Protein AF-A0A5Q4YYZ1-F1 (afdb_monomer_lite)

InterPro domains:
  IPR038673 Carbohydrate-selective porin OprB superfamily [G3DSA:2.40.160.180] (26-248)

Foldseek 3Di:
DDDDDDPWDKDKDKDKDWDDWPDDDPPAQKTKTKIKIKIKIATPAWDPPADRMWIKMKIKIKMKGWPDADPVLRKTKIWIWMKIFAATPDPDHQQCCQCHIHVHDFGFQVVHDHLGIFGQDTWMWIADRSSQKIKIFFFAFCLVDAQAADQLPCNRHGRTNCSNHPVPVDLGAHGRWGWMKMWGDPDFWKIKIKIKTASHADRSCSVCRVCCVPPVVWMKIKMKIKTDPGPVCDRHGMDMDMDIDTPD

Structure (mmCIF, N/CA/C/O backbone):
data_AF-A0A5Q4YYZ1-F1
#
_entry.id   AF-A0A5Q4YYZ1-F1
#
loop_
_atom_site.group_PDB
_atom_site.id
_atom_site.type_symbol
_atom_site.label_atom_id
_atom_site.label_alt_id
_atom_site.label_comp_id
_atom_site.label_asym_id
_atom_site.label_entity_id
_atom_site.label_seq_id
_atom_site.pdbx_PDB_ins_code
_atom_site.Cartn_x
_atom_site.Cartn_y
_atom_site.Cartn_z
_atom_site.occupancy
_atom_site.B_iso_or_equiv
_atom_site.auth_seq_id
_atom_site.auth_comp_id
_atom_site.auth_asym_id
_atom_site.auth_atom_id
_atom_site.pdbx_PDB_model_num
ATOM 1 N N . MET A 1 1 ? -46.960 -2.265 8.181 1.00 33.75 1 MET A N 1
ATOM 2 C CA . MET A 1 1 ? -46.077 -1.657 7.159 1.00 33.75 1 MET A CA 1
ATOM 3 C C . MET A 1 1 ? -45.640 -0.286 7.667 1.00 33.75 1 MET A C 1
ATOM 5 O O . MET A 1 1 ? -46.395 0.668 7.541 1.00 33.75 1 MET A O 1
ATOM 9 N N . LYS A 1 2 ? -44.516 -0.198 8.390 1.00 41.44 2 LYS A N 1
ATOM 10 C CA . LYS A 1 2 ? -44.110 1.042 9.077 1.00 41.44 2 LYS A CA 1
ATOM 11 C C . LYS A 1 2 ? -42.583 1.182 9.121 1.00 41.44 2 LYS A C 1
ATOM 13 O O . LYS A 1 2 ? -42.019 1.289 10.194 1.00 41.44 2 LYS A O 1
ATOM 18 N N . TYR A 1 3 ? -41.923 1.153 7.964 1.00 44.06 3 TYR A N 1
ATOM 19 C CA . TYR A 1 3 ? -40.482 1.412 7.865 1.00 44.06 3 TYR A CA 1
ATOM 20 C C . TYR A 1 3 ? -40.170 2.129 6.554 1.00 44.06 3 TYR A C 1
ATOM 22 O O . TYR A 1 3 ? -39.996 1.488 5.528 1.00 44.06 3 TYR A O 1
ATOM 30 N N . MET A 1 4 ? -40.173 3.463 6.591 1.00 42.31 4 MET A N 1
ATOM 31 C CA . MET A 1 4 ? -39.462 4.311 5.624 1.00 42.31 4 MET A CA 1
ATOM 32 C C . MET A 1 4 ? -39.486 5.767 6.109 1.00 42.31 4 MET A C 1
ATOM 34 O O . MET A 1 4 ? -40.171 6.615 5.548 1.00 42.31 4 MET A O 1
ATOM 38 N N . LYS A 1 5 ? -38.806 6.048 7.225 1.00 36.31 5 LYS A N 1
ATOM 39 C CA . LYS A 1 5 ? -38.473 7.415 7.664 1.00 36.31 5 LYS A CA 1
ATOM 40 C C . LYS A 1 5 ? -37.199 7.382 8.512 1.00 36.31 5 LYS A C 1
ATOM 42 O O . LYS A 1 5 ? -37.259 7.577 9.715 1.00 36.31 5 LYS A O 1
ATOM 47 N N . SER A 1 6 ? -36.061 7.114 7.889 1.00 38.59 6 SER A N 1
ATOM 48 C CA . SER A 1 6 ? -34.778 7.577 8.417 1.00 38.59 6 SER A CA 1
ATOM 49 C C . SER A 1 6 ? -33.999 8.094 7.219 1.00 38.59 6 SER A C 1
ATOM 51 O O . SER A 1 6 ? -33.627 7.341 6.321 1.00 38.59 6 SER A O 1
ATOM 53 N N . LEU A 1 7 ? -33.928 9.419 7.121 1.00 36.31 7 LEU A N 1
ATOM 54 C CA . LEU A 1 7 ? -33.054 10.093 6.180 1.00 36.31 7 LEU A CA 1
ATOM 55 C C . LEU A 1 7 ? -31.667 10.015 6.824 1.00 36.31 7 LEU A C 1
ATOM 57 O O . LEU A 1 7 ? -31.403 10.732 7.787 1.00 36.31 7 LEU A O 1
ATOM 61 N N . PHE A 1 8 ? -30.826 9.096 6.351 1.00 42.28 8 PHE A N 1
ATOM 62 C CA . PHE A 1 8 ? -29.447 8.957 6.811 1.00 42.28 8 PHE A CA 1
ATOM 63 C C . PHE A 1 8 ? -28.680 10.239 6.468 1.00 42.28 8 PHE A C 1
ATOM 65 O O . PHE A 1 8 ? -28.289 10.455 5.323 1.00 42.28 8 PHE A O 1
ATOM 72 N N . CYS A 1 9 ? -28.520 11.129 7.445 1.00 39.31 9 CYS A N 1
ATOM 73 C CA . CYS A 1 9 ? -27.716 12.334 7.297 1.00 39.31 9 CYS A CA 1
ATOM 74 C C . CYS A 1 9 ? -26.318 12.013 7.831 1.00 39.31 9 CYS A C 1
ATOM 76 O O . CYS A 1 9 ? -26.105 12.007 9.042 1.00 39.31 9 CYS A O 1
ATOM 78 N N . TYR A 1 10 ? -25.405 11.665 6.924 1.00 48.09 10 TYR A N 1
ATOM 79 C CA . TYR A 1 10 ? -24.010 11.375 7.237 1.00 48.09 10 TYR A CA 1
ATOM 80 C C . TYR A 1 10 ? -23.184 12.619 6.913 1.00 48.09 10 TYR A C 1
ATOM 82 O O . TYR A 1 10 ? -23.122 13.030 5.752 1.00 48.09 10 TYR A O 1
ATOM 90 N N . LEU A 1 11 ? -22.597 13.255 7.927 1.00 51.91 11 LEU A N 1
ATOM 91 C CA . LEU A 1 11 ? -21.699 14.389 7.709 1.00 51.91 11 LEU A CA 1
ATOM 92 C C . LEU A 1 11 ? -20.257 13.888 7.717 1.00 51.91 11 LEU A C 1
ATOM 94 O O . LEU A 1 11 ? -19.825 13.260 8.683 1.00 51.91 11 LEU A O 1
ATOM 98 N N . LEU A 1 12 ? -19.535 14.174 6.635 1.00 55.16 12 LEU A N 1
ATOM 99 C CA . LEU A 1 12 ? -18.141 13.799 6.456 1.00 55.16 12 LEU A CA 1
ATOM 100 C C . LEU A 1 12 ? -17.250 15.033 6.517 1.00 55.16 12 LEU A C 1
ATOM 102 O O . LEU A 1 12 ? -17.495 16.000 5.792 1.00 55.16 12 LEU A O 1
ATOM 106 N N . PHE A 1 13 ? -16.187 14.974 7.312 1.00 52.12 13 PHE A N 1
ATOM 107 C CA . PHE A 1 13 ? -15.137 15.986 7.295 1.00 52.12 13 PHE A CA 1
ATOM 108 C C . PHE A 1 13 ? -13.799 15.331 6.970 1.00 52.12 13 PHE A C 1
ATOM 110 O O . PHE A 1 13 ? -13.338 14.461 7.707 1.00 52.12 13 PHE A O 1
ATOM 117 N N . ILE A 1 14 ? -13.174 15.783 5.882 1.00 52.97 14 ILE A N 1
ATOM 118 C CA . ILE A 1 14 ? -11.777 15.485 5.560 1.00 52.97 14 ILE A CA 1
ATOM 119 C C . ILE A 1 14 ? -11.014 16.796 5.686 1.00 52.97 14 ILE A C 1
ATOM 121 O O . ILE A 1 14 ? -11.312 17.756 4.974 1.00 52.97 14 ILE A O 1
ATOM 125 N N . PHE A 1 15 ? -10.045 16.838 6.594 1.00 48.91 15 PHE A N 1
ATOM 126 C CA . PHE A 1 15 ? -9.089 17.934 6.673 1.00 48.91 15 PHE A CA 1
ATOM 127 C C . PHE A 1 15 ? -7.688 17.363 6.501 1.00 48.91 15 PHE A C 1
ATOM 129 O O . PHE A 1 15 ? -7.246 16.520 7.282 1.00 48.91 15 PHE A O 1
ATOM 136 N N . THR A 1 16 ? -6.982 17.850 5.488 1.00 51.25 16 THR A N 1
ATOM 137 C CA . THR A 1 16 ? -5.577 17.522 5.258 1.00 51.25 16 THR A CA 1
ATOM 138 C C . THR A 1 16 ? -4.751 18.767 5.524 1.00 51.25 16 THR A C 1
ATOM 140 O O . THR A 1 16 ? -4.960 19.802 4.890 1.00 51.25 16 THR A O 1
ATOM 143 N N . VAL A 1 17 ? -3.811 18.669 6.462 1.00 48.06 17 VAL A N 1
ATOM 144 C CA . VAL A 1 17 ? -2.773 19.680 6.665 1.00 48.06 17 VAL A CA 1
ATOM 145 C C . VAL A 1 17 ? -1.469 19.075 6.165 1.00 48.06 17 VAL A C 1
ATOM 147 O O . VAL A 1 17 ? -0.890 18.196 6.801 1.00 48.06 17 VAL A O 1
ATOM 150 N N . ASN A 1 18 ? -1.017 19.533 5.002 1.00 45.94 18 ASN A N 1
ATOM 151 C CA . ASN A 1 18 ? 0.304 19.185 4.490 1.00 45.94 18 ASN A CA 1
ATOM 152 C C . ASN A 1 18 ? 1.311 20.141 5.138 1.00 45.94 18 ASN A C 1
ATOM 154 O O . ASN A 1 18 ? 1.2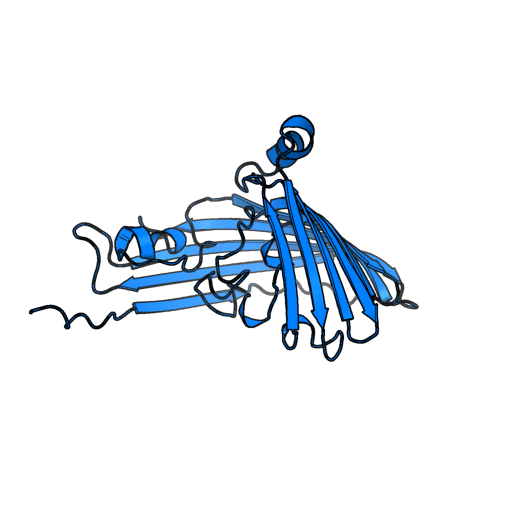09 21.354 4.939 1.00 45.94 18 ASN A O 1
ATOM 158 N N . ALA A 1 19 ? 2.253 19.626 5.929 1.00 45.66 19 ALA A N 1
ATOM 159 C CA . ALA A 1 19 ? 3.443 20.404 6.244 1.00 45.66 19 ALA A CA 1
ATOM 160 C C . ALA A 1 19 ? 4.357 20.320 5.013 1.00 45.66 19 ALA A C 1
ATOM 162 O O . ALA A 1 19 ? 4.535 19.238 4.455 1.00 45.66 19 ALA A O 1
ATOM 163 N N . GLU A 1 20 ? 4.848 21.469 4.544 1.00 48.53 20 GLU A N 1
ATOM 164 C CA . GLU A 1 20 ? 5.667 21.587 3.331 1.00 48.53 20 GLU A CA 1
ATOM 165 C C . GLU A 1 20 ? 6.747 20.494 3.237 1.00 48.53 20 GLU A C 1
ATOM 167 O O . GLU A 1 20 ? 7.389 20.149 4.234 1.00 48.53 20 GLU A O 1
ATOM 172 N N . GLU A 1 21 ? 6.992 19.998 2.014 1.00 48.28 21 GLU A N 1
ATOM 173 C CA . GLU A 1 21 ? 8.292 19.422 1.659 1.00 48.28 21 GLU A CA 1
ATOM 174 C C . GLU A 1 21 ? 9.363 20.383 2.187 1.00 48.28 21 GLU A C 1
ATOM 176 O O . GLU A 1 21 ? 9.393 21.559 1.807 1.00 48.28 21 GLU A O 1
ATOM 181 N N . LEU A 1 22 ? 10.247 19.908 3.068 1.00 49.94 22 LEU A N 1
ATOM 182 C CA . LEU A 1 22 ? 11.490 20.631 3.307 1.00 49.94 22 LEU A CA 1
ATOM 183 C C . LEU A 1 22 ? 12.141 20.749 1.932 1.00 49.94 22 LEU A C 1
ATOM 185 O O . LEU A 1 22 ? 12.496 19.722 1.359 1.00 49.94 22 LEU A O 1
ATOM 189 N N . LYS A 1 23 ? 12.197 21.970 1.378 1.00 43.72 23 LYS A N 1
ATOM 190 C CA . LYS A 1 23 ? 12.730 22.239 0.038 1.00 43.72 23 LYS A CA 1
ATOM 191 C C . LYS A 1 23 ? 14.179 21.780 -0.023 1.00 43.72 23 LYS A C 1
ATOM 193 O O . LYS A 1 23 ? 15.100 22.549 0.250 1.00 43.72 23 LYS A O 1
ATOM 198 N N . THR A 1 24 ? 14.369 20.526 -0.386 1.00 51.00 24 THR A N 1
ATOM 199 C CA . THR A 1 24 ? 15.620 20.040 -0.917 1.00 51.00 24 THR A CA 1
ATOM 200 C C . THR A 1 24 ? 15.669 20.465 -2.383 1.00 51.00 24 THR A C 1
ATOM 202 O O . THR A 1 24 ? 14.639 20.622 -3.046 1.00 51.00 24 THR A O 1
ATOM 205 N N . THR A 1 25 ? 16.850 20.839 -2.865 1.00 54.16 25 THR A N 1
ATOM 206 C CA . THR A 1 25 ? 17.022 21.314 -4.244 1.00 54.16 25 THR A CA 1
ATOM 207 C C . THR A 1 25 ? 16.560 20.236 -5.232 1.00 54.16 25 THR A C 1
ATOM 209 O O . THR A 1 25 ? 16.522 19.059 -4.898 1.00 54.16 25 THR A O 1
ATOM 212 N N . GLU A 1 26 ? 16.224 20.611 -6.469 1.00 55.94 26 GLU A N 1
ATOM 213 C CA . GLU A 1 26 ? 15.712 19.690 -7.508 1.00 55.94 26 GLU A CA 1
ATOM 214 C C . GLU A 1 26 ? 16.615 18.453 -7.745 1.00 55.94 26 GLU A C 1
ATOM 216 O O . GLU A 1 26 ? 16.147 17.399 -8.175 1.00 55.94 26 GLU A O 1
ATOM 221 N N . ASN A 1 27 ? 17.894 18.562 -7.366 1.00 66.06 27 ASN A N 1
ATOM 222 C CA . ASN A 1 27 ? 18.917 17.522 -7.461 1.00 66.06 27 ASN A CA 1
ATOM 223 C C . ASN A 1 27 ? 19.211 16.763 -6.159 1.00 66.06 27 ASN A C 1
ATOM 225 O O . ASN A 1 27 ? 20.109 15.921 -6.162 1.00 66.06 27 ASN A O 1
ATOM 229 N N . ASP A 1 28 ? 18.526 17.040 -5.052 1.00 78.81 28 ASP A N 1
ATOM 230 C CA . ASP A 1 28 ? 18.778 16.301 -3.819 1.00 78.81 28 ASP A CA 1
ATOM 231 C C . ASP A 1 28 ? 18.238 14.866 -3.955 1.00 78.81 28 ASP A C 1
ATOM 233 O O . ASP A 1 28 ? 17.043 14.671 -4.223 1.00 78.81 28 ASP A O 1
ATOM 237 N N . PRO A 1 29 ? 19.090 13.837 -3.801 1.00 87.62 29 PRO A N 1
ATOM 238 C CA . PRO A 1 29 ? 18.631 12.457 -3.804 1.00 87.62 29 PRO A CA 1
ATOM 239 C C . PRO A 1 29 ? 17.707 12.152 -2.622 1.00 87.62 29 PRO A C 1
ATOM 241 O O . PRO A 1 29 ? 16.975 11.169 -2.689 1.00 87.62 29 PRO A O 1
ATOM 244 N N . LEU A 1 30 ? 17.723 12.948 -1.548 1.00 91.56 30 LEU A N 1
ATOM 245 C CA . LEU A 1 30 ? 16.894 12.734 -0.368 1.00 91.56 30 LEU A CA 1
ATOM 246 C C . LEU A 1 30 ? 15.711 13.712 -0.329 1.00 91.56 30 LEU A C 1
ATOM 248 O O . LEU A 1 30 ? 15.869 14.932 -0.390 1.00 91.56 30 LEU A O 1
ATOM 252 N N . LYS A 1 31 ? 14.504 13.168 -0.167 1.00 91.25 31 LYS A N 1
ATOM 253 C CA . LYS A 1 31 ? 13.263 13.926 0.024 1.00 91.25 31 LYS A CA 1
ATOM 254 C C . LYS A 1 31 ? 12.570 13.506 1.308 1.00 91.25 31 LYS A C 1
ATOM 256 O O . LYS A 1 31 ? 12.449 12.314 1.598 1.00 91.25 31 LYS A O 1
ATOM 261 N N . PHE A 1 32 ? 12.078 14.494 2.045 1.00 91.19 32 PHE A N 1
ATOM 262 C CA . PHE A 1 32 ? 11.336 14.315 3.286 1.00 91.19 32 PHE A CA 1
ATOM 263 C C . PHE A 1 32 ? 9.986 15.025 3.198 1.00 91.19 32 PHE A C 1
ATOM 265 O O . PHE A 1 32 ? 9.926 16.191 2.806 1.00 91.19 32 PHE A O 1
ATOM 272 N N . SER A 1 33 ? 8.920 14.353 3.628 1.00 91.00 33 SER A N 1
ATOM 273 C CA . SER A 1 33 ? 7.591 14.957 3.755 1.00 91.00 33 SER A CA 1
ATOM 274 C C . SER A 1 33 ? 6.922 14.564 5.069 1.00 91.00 33 SER A C 1
ATOM 276 O O . SER A 1 33 ? 6.971 13.393 5.461 1.00 91.00 33 SER A O 1
ATOM 278 N N . GLY A 1 34 ? 6.248 15.524 5.702 1.00 92.12 34 GLY A N 1
ATOM 279 C CA . GLY A 1 34 ? 5.394 15.310 6.867 1.00 92.12 34 GLY A CA 1
ATOM 280 C C . GLY A 1 34 ? 3.956 15.718 6.558 1.00 92.12 34 GLY A C 1
ATOM 281 O O . GLY A 1 34 ? 3.709 16.841 6.135 1.00 92.12 34 GLY A O 1
ATOM 282 N N . ASN A 1 35 ? 2.997 14.827 6.779 1.00 91.62 35 ASN A N 1
ATOM 283 C CA . ASN A 1 35 ? 1.586 15.085 6.499 1.00 91.62 35 ASN A CA 1
ATOM 284 C C . ASN A 1 35 ? 0.743 14.787 7.733 1.00 91.62 35 ASN A C 1
ATOM 286 O O . ASN A 1 35 ? 1.026 13.842 8.471 1.00 91.62 35 ASN A O 1
ATOM 290 N N . TYR A 1 36 ? -0.307 15.573 7.941 1.00 91.88 36 TYR A N 1
ATOM 291 C CA . TYR A 1 36 ? -1.301 15.303 8.964 1.00 91.88 36 TYR A CA 1
ATOM 292 C C . TYR A 1 36 ? -2.689 15.183 8.342 1.00 91.88 36 TYR A C 1
ATOM 294 O O . TYR A 1 36 ? -3.192 16.121 7.717 1.00 91.88 36 TYR A O 1
ATOM 302 N N . PHE A 1 37 ? -3.318 14.031 8.544 1.00 91.25 37 PHE A N 1
ATOM 303 C CA . PHE A 1 37 ? -4.666 13.751 8.074 1.00 91.25 37 PHE A CA 1
ATOM 304 C C . PHE A 1 37 ? -5.625 13.700 9.254 1.00 91.25 37 PHE A C 1
ATOM 306 O O . PHE A 1 37 ? -5.334 13.080 10.275 1.00 91.25 37 PHE A O 1
ATOM 313 N N . PHE A 1 38 ? -6.790 14.315 9.094 1.00 92.00 38 PHE A N 1
ATOM 314 C CA . PHE A 1 38 ? -7.903 14.217 10.024 1.00 92.00 38 PHE A CA 1
ATOM 315 C C . PHE A 1 38 ? -9.148 13.753 9.278 1.00 92.00 38 PHE A C 1
ATOM 317 O O . PHE A 1 38 ? -9.483 14.287 8.215 1.00 92.00 38 PHE A O 1
ATOM 324 N N . TYR A 1 39 ? -9.853 12.795 9.873 1.00 91.50 39 TYR A N 1
ATOM 325 C CA . TYR A 1 39 ? -11.105 12.293 9.339 1.00 91.50 39 TYR A CA 1
ATOM 326 C C . TYR A 1 39 ? -12.140 12.105 10.435 1.00 91.50 39 TYR A C 1
ATOM 328 O O . TYR A 1 39 ? -11.839 11.596 11.518 1.00 91.50 39 TYR A O 1
ATOM 336 N N . GLY A 1 40 ? -13.374 12.483 10.116 1.00 91.31 40 GLY A N 1
ATOM 337 C CA . GLY A 1 40 ? -14.515 12.295 10.988 1.00 91.31 40 GLY A CA 1
ATOM 338 C C . GLY A 1 40 ? -15.797 11.983 10.236 1.00 91.31 40 GLY A C 1
ATOM 339 O O . GLY A 1 40 ? -16.042 12.522 9.153 1.00 91.31 40 GLY A O 1
ATOM 340 N N . GLY A 1 41 ? -16.623 11.144 10.850 1.00 89.69 41 GLY A N 1
ATOM 341 C CA . GLY A 1 41 ? -17.989 10.865 10.426 1.00 89.69 41 GLY A CA 1
ATOM 342 C C . GLY A 1 41 ? -18.953 10.999 11.598 1.00 89.69 41 GLY A C 1
ATOM 343 O O . GLY A 1 41 ? -18.594 10.704 12.738 1.00 89.69 41 GLY A O 1
ATOM 344 N N . ALA A 1 42 ? -20.177 11.439 11.321 1.00 91.94 42 ALA A N 1
ATOM 345 C CA . ALA A 1 42 ? -21.258 11.454 12.298 1.00 91.94 42 ALA A CA 1
ATOM 346 C C . ALA A 1 42 ? -22.574 10.987 11.672 1.00 91.94 42 ALA A C 1
ATOM 348 O O . ALA A 1 42 ? -22.825 11.233 10.489 1.00 91.94 42 ALA A O 1
ATOM 349 N N . SER A 1 43 ? -23.415 10.344 12.481 1.00 90.75 43 SER A N 1
ATOM 350 C CA . SER A 1 43 ? -24.743 9.868 12.098 1.00 90.75 43 SER A CA 1
ATOM 351 C C . SER A 1 43 ? -25.782 10.290 13.132 1.00 90.75 43 SER A C 1
ATOM 353 O O . SER A 1 43 ? -25.571 10.160 14.337 1.00 90.75 43 SER A O 1
ATOM 355 N N . ALA A 1 44 ? -26.934 10.760 12.651 1.00 89.44 44 ALA A N 1
ATOM 356 C CA . ALA A 1 44 ? -28.090 11.052 13.500 1.00 89.44 44 ALA A CA 1
ATOM 357 C C . ALA A 1 44 ? -28.786 9.780 14.025 1.00 89.44 44 ALA A C 1
ATOM 359 O O . ALA A 1 44 ? -29.555 9.858 14.981 1.00 89.44 44 ALA A O 1
ATOM 360 N N . ASP A 1 45 ? -28.527 8.635 13.390 1.00 91.62 45 ASP A N 1
ATOM 361 C CA . ASP A 1 45 ? -29.133 7.340 13.692 1.00 91.62 45 ASP A CA 1
ATOM 362 C C . ASP A 1 45 ? -28.019 6.312 13.930 1.00 91.62 45 ASP A C 1
ATOM 364 O O . ASP A 1 45 ? -27.164 6.092 13.062 1.00 91.62 45 ASP A O 1
ATOM 368 N N . VAL A 1 46 ? -27.987 5.750 15.135 1.00 93.94 46 VAL A N 1
ATOM 369 C CA . VAL A 1 46 ? -26.978 4.790 15.599 1.00 93.94 46 VAL A CA 1
ATOM 370 C C . VAL A 1 46 ? -27.648 3.722 16.458 1.00 93.94 46 VAL A C 1
ATOM 372 O O . VAL A 1 46 ? -28.713 3.944 17.037 1.00 93.94 46 VAL A O 1
ATOM 375 N N . ILE A 1 47 ? -27.010 2.559 16.553 1.00 93.88 47 ILE A N 1
ATOM 376 C CA . ILE A 1 47 ? -27.387 1.475 17.457 1.00 93.88 47 ILE A CA 1
ATOM 377 C C . ILE A 1 47 ? -27.469 2.027 18.887 1.00 93.88 47 ILE A C 1
ATOM 379 O O . ILE A 1 47 ? -26.626 2.815 19.318 1.00 93.88 47 ILE A O 1
ATOM 383 N N . GLU A 1 48 ? -28.492 1.609 19.632 1.00 93.75 48 GLU A N 1
ATOM 384 C CA . GLU A 1 48 ? -28.729 2.078 20.997 1.00 93.75 48 GLU A CA 1
ATOM 385 C C . GLU A 1 48 ? -27.482 1.898 21.882 1.00 93.75 48 GLU A C 1
ATOM 387 O O . GLU A 1 48 ? -26.887 0.821 21.943 1.00 93.75 48 GLU A O 1
ATOM 392 N N . GLY A 1 49 ? -27.074 2.978 22.557 1.00 91.38 49 GLY A N 1
ATOM 393 C CA . GLY A 1 49 ? -25.886 2.998 23.416 1.00 91.38 49 GLY A CA 1
ATOM 394 C C . GLY A 1 49 ? -24.550 3.199 22.691 1.00 91.38 49 GLY A C 1
ATOM 395 O O . GLY A 1 49 ? -23.509 3.091 23.337 1.00 91.38 49 GLY A O 1
ATOM 396 N N . LYS A 1 50 ? -24.550 3.482 21.382 1.00 94.50 50 LYS A N 1
ATOM 397 C CA . LYS A 1 50 ? -23.341 3.810 20.610 1.00 94.50 50 LYS A CA 1
ATOM 398 C C . LYS A 1 50 ? -23.183 5.310 20.378 1.00 94.50 50 LYS A C 1
ATOM 400 O O . LYS A 1 50 ? -24.158 6.057 20.336 1.00 94.50 50 LYS A O 1
ATOM 405 N N . ASP A 1 51 ? -21.935 5.731 20.186 1.00 91.62 51 ASP A N 1
ATOM 406 C CA . ASP A 1 51 ? -21.604 7.123 19.892 1.00 91.62 51 ASP A CA 1
ATOM 407 C C . ASP A 1 51 ? -22.111 7.544 18.516 1.00 91.62 51 ASP A C 1
ATOM 409 O O . ASP A 1 51 ? -22.060 6.775 17.554 1.00 91.62 51 ASP A O 1
ATOM 413 N N . GLN A 1 52 ? -22.536 8.803 18.413 1.00 93.50 52 GLN A N 1
ATOM 414 C CA . GLN A 1 52 ? -23.051 9.406 17.180 1.00 93.50 52 GLN A CA 1
ATOM 415 C C . GLN A 1 52 ? -21.960 9.902 16.227 1.00 93.50 52 GLN A C 1
ATOM 417 O O . GLN A 1 52 ? -22.270 10.322 15.113 1.00 93.50 52 GLN A O 1
ATOM 422 N N . GLY A 1 53 ? -20.692 9.870 16.635 1.00 92.75 53 GLY A N 1
ATOM 423 C CA . GLY A 1 53 ? -19.583 10.298 15.795 1.00 92.75 53 GLY A CA 1
ATOM 424 C C . GLY A 1 53 ? -18.294 9.555 16.097 1.00 92.75 53 GLY A C 1
ATOM 425 O O . GLY A 1 53 ? -18.096 9.054 17.203 1.00 92.75 53 GLY A O 1
ATOM 426 N N . ALA A 1 54 ? -17.428 9.505 15.093 1.00 94.56 54 ALA A N 1
ATOM 427 C CA . ALA A 1 54 ? -16.109 8.908 15.171 1.00 94.56 54 ALA A CA 1
ATOM 428 C C . ALA A 1 54 ? -15.093 9.794 14.453 1.00 94.56 54 ALA A C 1
ATOM 430 O O . ALA A 1 54 ? -15.302 10.166 13.297 1.00 94.56 54 ALA A O 1
ATOM 431 N N . PHE A 1 55 ? -13.996 10.117 15.135 1.00 94.38 55 PHE A N 1
ATOM 432 C CA . PHE A 1 55 ? -12.972 11.039 14.657 1.00 94.38 55 PHE A CA 1
ATOM 433 C C . PHE A 1 55 ? -11.582 10.481 14.945 1.00 94.38 55 PHE A C 1
ATOM 435 O O . PHE A 1 55 ? -11.295 10.001 16.043 1.00 94.38 55 PHE A O 1
ATOM 442 N N . SER A 1 56 ? -10.682 10.562 13.974 1.00 95.88 56 SER A N 1
ATOM 443 C CA . SER A 1 56 ? -9.308 10.079 14.121 1.00 95.88 56 SER A CA 1
ATOM 444 C C . SER A 1 56 ? -8.335 10.909 13.292 1.00 95.88 56 SER A C 1
ATOM 446 O O . SER A 1 56 ? -8.723 11.644 12.379 1.00 95.88 56 SER A O 1
ATOM 448 N N . GLY A 1 57 ? -7.058 10.796 13.637 1.00 94.69 57 GLY A N 1
ATOM 449 C CA . GLY A 1 57 ? -5.963 11.477 12.970 1.00 94.69 57 GLY A CA 1
ATOM 450 C C . GLY A 1 57 ? -4.817 10.536 12.625 1.00 94.69 57 GLY A C 1
ATOM 451 O O . GLY A 1 57 ? -4.628 9.503 13.267 1.00 94.69 57 GLY A O 1
ATOM 452 N N . ILE A 1 58 ? -4.056 10.910 11.599 1.00 95.56 58 ILE A N 1
ATOM 453 C CA . ILE A 1 58 ? -2.861 10.196 11.151 1.00 95.56 58 ILE A CA 1
ATOM 454 C C . ILE A 1 58 ? -1.753 11.217 10.921 1.00 95.56 58 ILE A C 1
ATOM 456 O O . ILE A 1 58 ? -1.863 12.073 10.043 1.00 95.56 58 ILE A O 1
ATOM 460 N N . ALA A 1 59 ? -0.678 11.118 11.697 1.00 95.69 59 ALA A N 1
ATOM 461 C CA . ALA A 1 59 ? 0.564 11.825 11.413 1.00 95.69 59 ALA A CA 1
ATOM 462 C C . ALA A 1 59 ? 1.474 10.910 10.590 1.00 95.69 59 ALA A C 1
ATOM 464 O O . ALA A 1 59 ? 1.850 9.842 11.063 1.00 95.69 59 ALA A O 1
ATOM 465 N N . ARG A 1 60 ? 1.825 11.321 9.372 1.00 94.69 60 ARG A N 1
ATOM 466 C CA . ARG A 1 60 ? 2.627 10.544 8.425 1.00 94.69 60 ARG A CA 1
ATOM 467 C C . ARG A 1 60 ? 3.960 11.218 8.157 1.00 94.69 60 ARG A C 1
ATOM 469 O O . ARG A 1 60 ? 4.012 12.396 7.812 1.00 94.69 60 ARG A O 1
ATOM 476 N N . MET A 1 61 ? 5.023 10.435 8.216 1.00 95.62 61 MET A N 1
ATOM 477 C CA . MET A 1 61 ? 6.358 10.795 7.763 1.00 95.62 61 MET A CA 1
ATOM 478 C C . MET A 1 61 ? 6.716 9.937 6.553 1.00 95.62 61 MET A C 1
ATOM 480 O O . MET A 1 61 ? 6.493 8.727 6.550 1.00 95.62 61 MET A O 1
ATOM 484 N N . THR A 1 62 ? 7.286 10.537 5.514 1.00 95.12 62 THR A N 1
ATOM 485 C CA . THR A 1 62 ? 7.809 9.797 4.359 1.00 95.12 62 THR A CA 1
ATOM 486 C C . THR A 1 62 ? 9.199 10.290 4.007 1.00 95.12 62 THR A C 1
ATOM 488 O O . THR A 1 62 ? 9.446 11.493 3.935 1.00 95.12 62 THR A O 1
ATOM 491 N N . VAL A 1 63 ? 10.095 9.335 3.786 1.00 95.12 63 VAL A N 1
ATOM 492 C CA . VAL A 1 63 ? 11.460 9.542 3.320 1.00 95.12 63 VAL A CA 1
ATOM 493 C C . VAL A 1 63 ? 11.607 8.806 2.000 1.00 95.12 63 VAL A C 1
ATOM 495 O O . VAL A 1 63 ? 11.362 7.603 1.931 1.00 95.12 63 VAL A O 1
ATOM 498 N N . ASN A 1 64 ? 12.014 9.524 0.961 1.00 94.56 64 ASN A N 1
ATOM 499 C CA . ASN A 1 64 ? 12.360 8.947 -0.330 1.00 94.56 64 ASN A CA 1
ATOM 500 C C . ASN A 1 64 ? 13.824 9.250 -0.618 1.00 94.56 64 ASN A C 1
ATOM 502 O O . ASN A 1 64 ? 14.232 10.409 -0.591 1.00 94.56 64 ASN A O 1
ATOM 506 N N . TRP A 1 65 ? 14.606 8.217 -0.904 1.00 94.69 65 TRP A N 1
ATOM 507 C CA . TRP A 1 65 ? 16.006 8.347 -1.275 1.00 94.69 65 TRP A CA 1
ATOM 508 C C . TRP A 1 65 ? 16.245 7.753 -2.661 1.00 94.69 65 TRP A C 1
ATOM 510 O O . TRP A 1 65 ? 16.078 6.553 -2.858 1.00 94.69 65 TRP A O 1
ATOM 520 N N . VAL A 1 66 ? 16.645 8.584 -3.619 1.00 93.25 66 VAL A N 1
ATOM 521 C CA . VAL A 1 66 ? 17.037 8.182 -4.973 1.00 93.25 66 VAL A CA 1
ATOM 522 C C . VAL A 1 66 ? 18.527 7.849 -4.960 1.00 93.25 66 VAL A C 1
ATOM 524 O O . VAL A 1 66 ? 19.376 8.735 -5.004 1.00 93.25 66 VAL A O 1
ATOM 527 N N . GLY A 1 67 ? 18.848 6.560 -4.879 1.00 89.06 67 GLY A N 1
ATOM 528 C CA . GLY A 1 67 ? 20.231 6.075 -4.860 1.00 89.06 67 GLY A CA 1
ATOM 529 C C . GLY A 1 67 ? 20.858 5.936 -6.248 1.00 89.06 67 GLY A C 1
ATOM 530 O O . GLY A 1 67 ? 22.079 5.863 -6.364 1.00 89.06 67 GLY A O 1
ATOM 531 N N . TYR A 1 68 ? 20.038 5.892 -7.300 1.00 88.06 68 TYR A N 1
ATOM 532 C CA . TYR A 1 68 ? 20.494 5.741 -8.679 1.00 88.06 68 TYR A CA 1
ATOM 533 C C . TYR A 1 68 ? 19.558 6.460 -9.652 1.00 88.06 68 TYR A C 1
ATOM 535 O O . TYR A 1 68 ? 18.335 6.347 -9.536 1.00 88.06 68 TYR A O 1
ATOM 543 N N . ARG A 1 69 ? 20.141 7.152 -10.633 1.00 87.75 69 ARG A N 1
ATOM 544 C CA . ARG A 1 69 ? 19.440 7.756 -11.766 1.00 87.75 69 ARG A CA 1
ATOM 545 C C . ARG A 1 69 ? 20.329 7.663 -13.002 1.00 87.75 69 ARG A C 1
ATOM 547 O O . ARG A 1 69 ? 21.476 8.101 -12.951 1.00 87.75 69 ARG A O 1
ATOM 554 N N . ASP A 1 70 ? 19.789 7.113 -14.078 1.00 84.25 70 ASP A N 1
ATOM 555 C CA . ASP A 1 70 ? 20.373 7.196 -15.412 1.00 84.25 70 ASP A CA 1
ATOM 556 C C . ASP A 1 70 ? 19.556 8.183 -16.241 1.00 84.25 70 ASP A C 1
ATOM 558 O O . ASP A 1 70 ? 18.351 8.011 -16.411 1.00 84.25 70 ASP A O 1
ATOM 562 N N . GLU A 1 71 ? 20.189 9.247 -16.723 1.00 81.44 71 GLU A N 1
ATOM 563 C CA . GLU A 1 71 ? 19.504 10.254 -17.538 1.00 81.44 71 GLU A CA 1
ATOM 564 C C . GLU A 1 71 ? 19.314 9.806 -18.991 1.00 81.44 71 GLU A C 1
ATOM 566 O O . GLU A 1 71 ? 18.435 10.334 -19.670 1.00 81.44 71 GLU A O 1
ATOM 571 N N . SER A 1 72 ? 20.112 8.843 -19.468 1.00 79.25 72 SER A N 1
ATOM 572 C CA . SER A 1 72 ? 20.048 8.376 -20.856 1.00 79.25 72 SER A CA 1
ATOM 573 C C . SER A 1 72 ? 18.823 7.499 -21.108 1.00 79.25 72 SER A C 1
ATOM 575 O O . SER A 1 72 ? 18.074 7.756 -22.049 1.00 79.25 72 SER A O 1
ATOM 577 N N . ASP A 1 73 ? 18.572 6.553 -20.202 1.00 79.12 73 ASP A N 1
ATOM 578 C CA . ASP A 1 73 ? 17.470 5.591 -20.295 1.00 79.12 73 ASP A CA 1
ATOM 579 C C . ASP A 1 73 ? 16.362 5.846 -19.253 1.00 79.12 73 ASP A C 1
ATOM 581 O O . ASP A 1 73 ? 15.416 5.075 -19.150 1.00 79.12 73 ASP A O 1
ATOM 585 N N . GLN A 1 74 ? 16.440 6.943 -18.486 1.00 82.31 74 GLN A N 1
ATOM 586 C CA . GLN A 1 74 ? 15.474 7.339 -17.440 1.00 82.31 74 GLN A CA 1
ATOM 587 C C . GLN A 1 74 ? 15.282 6.321 -16.299 1.00 82.31 74 GLN A C 1
ATOM 589 O O . GLN A 1 74 ? 14.315 6.404 -15.533 1.00 82.31 74 GLN A O 1
ATOM 594 N N . ASP A 1 75 ? 16.211 5.378 -16.156 1.00 89.44 75 ASP A N 1
ATOM 595 C CA . ASP A 1 75 ? 16.197 4.348 -15.127 1.00 89.44 75 ASP A CA 1
ATOM 596 C C . ASP A 1 75 ? 16.430 4.953 -13.737 1.00 89.44 75 ASP A C 1
ATOM 598 O O . ASP A 1 75 ? 17.357 5.738 -13.517 1.00 89.44 75 ASP A O 1
ATOM 602 N N . THR A 1 76 ? 15.643 4.533 -12.746 1.00 92.25 76 THR A N 1
ATOM 603 C CA 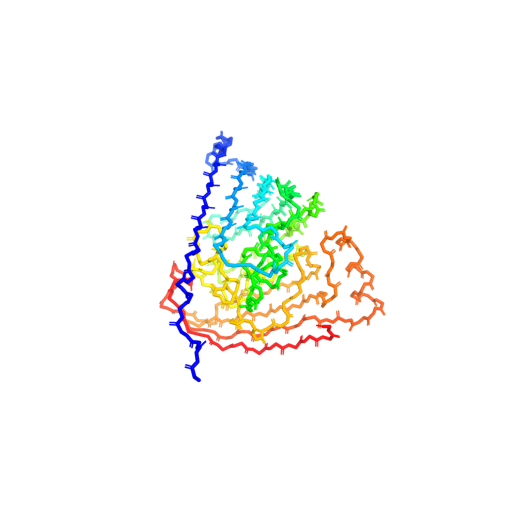. THR A 1 76 ? 15.739 5.058 -11.376 1.00 92.25 76 THR A CA 1
ATOM 604 C C . THR A 1 76 ? 15.793 3.936 -10.352 1.00 92.25 76 THR A C 1
ATOM 606 O O . THR A 1 76 ? 15.202 2.877 -10.535 1.00 92.25 76 THR A O 1
ATOM 609 N N . GLY A 1 77 ? 16.549 4.135 -9.276 1.00 94.56 77 GLY A N 1
ATOM 610 C CA . GLY A 1 77 ? 16.566 3.251 -8.113 1.00 94.56 77 GLY A CA 1
ATOM 611 C C . GLY A 1 77 ? 16.318 4.067 -6.855 1.00 94.56 77 GLY A C 1
ATOM 612 O O . GLY A 1 77 ? 17.077 4.997 -6.572 1.00 94.56 77 GLY A O 1
ATOM 613 N N . GLN A 1 78 ? 15.278 3.720 -6.101 1.00 95.56 78 GLN A N 1
ATOM 614 C CA . GLN A 1 78 ? 14.853 4.477 -4.928 1.00 95.56 78 GLN A CA 1
ATOM 615 C C . GLN A 1 78 ? 14.512 3.585 -3.734 1.00 95.56 78 GLN A C 1
ATOM 617 O O . GLN A 1 78 ? 13.996 2.482 -3.894 1.00 95.56 78 GLN A O 1
ATOM 622 N N . LEU A 1 79 ? 14.769 4.087 -2.531 1.00 97.19 79 LEU A N 1
ATOM 623 C CA . LEU A 1 79 ? 14.298 3.526 -1.271 1.00 97.19 79 LEU A CA 1
ATOM 624 C C . LEU A 1 79 ? 13.207 4.442 -0.711 1.00 97.19 79 LEU A C 1
ATOM 626 O O . LEU A 1 79 ? 13.425 5.650 -0.597 1.00 97.19 79 LEU A O 1
ATOM 630 N N . GLN A 1 80 ? 12.060 3.878 -0.341 1.00 96.62 80 GLN A N 1
ATOM 631 C CA . GLN A 1 80 ? 11.001 4.596 0.364 1.00 96.62 80 GLN A CA 1
ATOM 632 C C . GLN A 1 80 ? 10.831 4.033 1.772 1.00 96.62 80 GLN A C 1
ATOM 634 O O . GLN A 1 80 ? 10.733 2.821 1.946 1.00 96.62 80 GLN A O 1
ATOM 639 N N . LEU A 1 81 ? 10.742 4.928 2.754 1.00 96.69 81 LEU A N 1
ATOM 640 C CA . LEU A 1 81 ? 10.293 4.648 4.113 1.00 96.69 81 LEU A CA 1
ATOM 641 C C . LEU A 1 81 ? 9.070 5.517 4.412 1.00 96.69 81 LEU A C 1
ATOM 643 O O . LEU A 1 81 ? 9.121 6.737 4.245 1.00 96.69 81 LEU A O 1
ATOM 647 N N . ARG A 1 82 ? 7.993 4.910 4.902 1.00 95.88 82 ARG A N 1
ATOM 648 C CA . ARG A 1 82 ? 6.784 5.599 5.359 1.00 95.88 82 ARG A CA 1
ATOM 649 C C . ARG A 1 82 ? 6.408 5.112 6.750 1.00 95.88 82 ARG A C 1
ATOM 651 O O . ARG A 1 82 ? 6.242 3.911 6.956 1.00 95.88 82 ARG A O 1
ATOM 658 N N . LEU A 1 83 ? 6.273 6.052 7.680 1.00 95.56 83 LEU A N 1
ATOM 659 C CA . LEU A 1 83 ? 5.853 5.804 9.055 1.00 95.56 83 LEU A CA 1
ATOM 660 C C . LEU A 1 83 ? 4.602 6.618 9.365 1.00 95.56 83 LEU A C 1
ATOM 662 O O . LEU A 1 83 ? 4.582 7.821 9.110 1.00 95.56 83 LEU A O 1
ATOM 666 N N . ASP A 1 84 ? 3.621 5.981 9.987 1.00 95.38 84 ASP A N 1
ATOM 667 C CA . ASP A 1 84 ? 2.389 6.614 10.441 1.00 95.38 84 ASP A CA 1
ATOM 668 C C . ASP A 1 84 ? 2.267 6.547 11.961 1.00 95.38 84 ASP A C 1
ATOM 670 O O . ASP A 1 84 ? 2.707 5.593 12.591 1.00 95.38 84 ASP A O 1
ATOM 674 N N . HIS A 1 85 ? 1.614 7.534 12.562 1.00 95.94 85 HIS A N 1
ATOM 675 C CA . HIS A 1 85 ? 1.050 7.449 13.901 1.00 95.94 85 HIS A CA 1
ATOM 676 C C . HIS A 1 85 ? -0.452 7.699 13.809 1.00 95.94 85 HIS A C 1
ATOM 678 O O . HIS A 1 85 ? -0.879 8.817 13.506 1.00 95.94 85 HIS A O 1
ATOM 684 N N . LYS A 1 86 ? -1.238 6.650 14.057 1.00 95.62 86 LYS A N 1
ATOM 685 C CA . LYS A 1 86 ? -2.702 6.642 13.958 1.00 95.62 86 LYS A CA 1
ATOM 686 C C . LYS A 1 86 ? -3.311 6.757 15.359 1.00 95.62 86 LYS A C 1
ATOM 688 O O . LYS A 1 86 ? -3.011 5.933 16.225 1.00 95.62 86 LYS A O 1
ATOM 693 N N . HIS A 1 87 ? -4.158 7.756 15.597 1.00 96.31 87 HIS A N 1
ATOM 694 C CA . HIS A 1 87 ? -4.824 7.962 16.891 1.00 96.31 87 HIS A CA 1
ATOM 695 C C . HIS A 1 87 ? -6.294 8.342 16.739 1.00 96.31 87 HIS A C 1
ATOM 697 O O . HIS A 1 87 ? -6.702 8.945 15.748 1.00 96.31 87 HIS A O 1
ATOM 703 N N . SER A 1 88 ? -7.082 8.038 17.771 1.00 95.88 88 SER A N 1
ATOM 704 C CA . SER A 1 88 ? -8.495 8.412 17.842 1.00 95.88 88 SER A CA 1
ATOM 705 C C . SER A 1 88 ? -8.727 9.605 18.765 1.00 95.88 88 SER A C 1
ATOM 707 O O . SER A 1 88 ? -8.015 9.787 19.752 1.00 95.88 88 SER A O 1
ATOM 709 N N . TYR A 1 89 ? -9.741 10.405 18.442 1.00 95.00 89 TYR A N 1
ATOM 710 C CA . TYR A 1 89 ? -10.261 11.489 19.283 1.00 95.00 89 TYR A CA 1
ATOM 711 C C . TYR A 1 89 ? -11.551 11.102 20.016 1.00 95.00 89 TYR A C 1
ATOM 713 O O . TYR A 1 89 ? -12.030 11.857 20.859 1.00 95.00 89 TYR A O 1
ATOM 721 N N . THR A 1 90 ? -12.112 9.944 19.675 1.00 94.25 90 THR A N 1
ATOM 722 C CA . THR A 1 90 ? -13.355 9.383 20.216 1.00 94.25 90 THR A CA 1
ATOM 723 C C . THR A 1 90 ? -13.185 7.901 20.526 1.00 94.25 90 THR A C 1
ATOM 725 O O . THR A 1 90 ? -12.233 7.274 20.058 1.00 94.25 90 THR A O 1
ATOM 728 N N . ASP A 1 91 ? -14.123 7.323 21.274 1.00 91.81 91 ASP A N 1
ATOM 729 C CA . ASP A 1 91 ? -14.080 5.896 21.613 1.00 91.81 91 ASP A CA 1
ATOM 730 C C . ASP A 1 91 ? -14.292 5.015 20.369 1.00 91.81 91 ASP A C 1
ATOM 732 O O . ASP A 1 91 ? -13.586 4.027 20.170 1.00 91.81 91 ASP A O 1
ATOM 736 N N . ALA A 1 92 ? -15.204 5.411 19.473 1.00 92.25 92 ALA A N 1
ATOM 737 C CA . ALA A 1 92 ? -15.321 4.826 18.138 1.00 92.25 92 ALA A CA 1
ATOM 738 C C . ALA A 1 92 ? -14.316 5.445 17.150 1.00 92.25 92 ALA A C 1
ATOM 740 O O . ALA A 1 92 ? -14.057 6.650 17.184 1.00 92.25 92 ALA A O 1
ATOM 741 N N . THR A 1 93 ? -13.803 4.640 16.213 1.00 94.12 93 THR A N 1
ATOM 742 C CA . THR A 1 93 ? -12.953 5.108 15.102 1.00 94.12 93 THR A CA 1
ATOM 743 C C . THR A 1 93 ? -13.693 5.063 13.771 1.00 94.12 93 THR A C 1
ATOM 745 O O . THR A 1 93 ? -14.613 4.255 13.626 1.00 94.12 93 THR A O 1
ATOM 748 N N . PRO A 1 94 ? -13.300 5.878 12.774 1.00 92.75 94 PRO A N 1
ATOM 749 C CA . PRO A 1 94 ? -13.876 5.813 11.435 1.00 92.75 94 PRO A CA 1
ATOM 750 C C . PRO A 1 94 ? -13.866 4.406 10.827 1.00 92.75 94 PRO A C 1
ATOM 752 O O . PRO A 1 94 ? -14.892 3.998 10.281 1.00 92.75 94 PRO A O 1
ATOM 755 N N . LYS A 1 95 ? -12.769 3.651 11.012 1.00 90.75 95 LYS A N 1
ATOM 756 C CA . LYS A 1 95 ? -12.631 2.256 10.564 1.00 90.75 95 LYS A CA 1
ATOM 757 C C . LYS A 1 95 ? -13.815 1.382 10.992 1.00 90.75 95 LYS A C 1
ATOM 759 O O . LYS A 1 95 ? -14.333 0.619 10.179 1.00 90.75 95 LYS A O 1
ATOM 764 N N . ASP A 1 96 ? -14.253 1.515 12.243 1.00 90.69 96 ASP A N 1
ATOM 765 C CA . ASP A 1 96 ? -15.254 0.627 12.841 1.00 90.69 96 ASP A CA 1
ATOM 766 C C . ASP A 1 96 ? -16.662 1.240 12.894 1.00 90.69 96 ASP A C 1
ATOM 768 O O . ASP A 1 96 ? -17.639 0.516 13.100 1.00 90.69 96 ASP A O 1
ATOM 772 N N . PHE A 1 97 ? -16.793 2.558 12.711 1.00 92.69 97 PHE A N 1
ATOM 773 C CA . PHE A 1 97 ? -18.021 3.314 12.981 1.00 92.69 97 PHE A CA 1
ATOM 774 C C . PHE A 1 97 ? -19.233 2.816 12.186 1.00 92.69 97 PHE A C 1
ATOM 776 O O . PHE A 1 97 ? -20.317 2.638 12.748 1.00 92.69 97 PHE A O 1
ATOM 783 N N . MET A 1 98 ? -19.056 2.535 10.891 1.00 90.50 98 MET A N 1
ATOM 784 C CA . MET A 1 98 ? -20.163 2.083 10.042 1.00 90.50 98 MET A CA 1
ATOM 785 C C . MET A 1 98 ? -20.759 0.760 10.508 1.00 90.50 98 MET A C 1
ATOM 787 O O . MET A 1 98 ? -21.977 0.645 10.627 1.00 90.50 98 MET A O 1
ATOM 791 N N . MET A 1 99 ? -19.915 -0.226 10.801 1.00 89.69 99 MET A N 1
ATOM 792 C CA . MET A 1 99 ? -20.379 -1.545 11.225 1.00 89.69 99 MET A CA 1
ATOM 793 C C . MET A 1 99 ? -20.802 -1.554 12.697 1.00 89.69 99 MET A C 1
ATOM 795 O O . MET A 1 99 ? -21.821 -2.148 13.040 1.00 89.69 99 MET A O 1
ATOM 799 N N . SER A 1 100 ? -20.050 -0.874 13.563 1.00 91.31 100 SER A N 1
ATOM 800 C CA . SER A 1 100 ? -20.184 -0.995 15.020 1.00 91.31 100 SER A CA 1
ATOM 801 C C . SER A 1 100 ? -21.166 -0.012 15.651 1.00 91.31 100 SER A C 1
ATOM 803 O O . SER A 1 100 ? -21.742 -0.332 16.693 1.00 91.31 100 SER A O 1
ATOM 805 N N . ASN A 1 101 ? -21.353 1.172 15.059 1.00 93.19 101 ASN A N 1
ATOM 806 C CA . ASN A 1 101 ? -22.220 2.217 15.611 1.00 93.19 101 ASN A CA 1
ATOM 807 C C . ASN A 1 101 ? -23.459 2.422 14.752 1.00 93.19 101 ASN A C 1
ATOM 809 O O . ASN A 1 101 ? -24.548 2.573 15.288 1.00 93.19 101 ASN A O 1
ATOM 813 N N . VAL A 1 102 ? -23.315 2.404 13.429 1.00 92.62 102 VAL A N 1
ATOM 814 C CA . VAL A 1 102 ? -24.432 2.659 12.510 1.00 92.62 102 VAL A CA 1
ATOM 815 C C . VAL A 1 102 ? -25.188 1.375 12.136 1.00 92.62 102 VAL A C 1
ATOM 817 O O . VAL A 1 102 ? -26.377 1.427 11.832 1.00 92.62 102 VAL A O 1
ATOM 820 N N . GLY A 1 103 ? -24.527 0.213 12.174 1.00 88.00 103 GLY A N 1
ATOM 821 C CA . GLY A 1 103 ? -25.107 -1.060 11.726 1.00 88.00 103 GLY A CA 1
ATOM 822 C C . GLY A 1 103 ? -25.184 -1.198 10.200 1.00 88.00 103 GLY A C 1
ATOM 823 O O . GLY A 1 103 ? -25.986 -1.975 9.684 1.00 88.00 103 GLY A O 1
ATOM 824 N N . GLY A 1 104 ? -24.374 -0.425 9.474 1.00 84.69 104 GLY A N 1
ATOM 825 C CA . GLY A 1 104 ? -24.205 -0.528 8.028 1.00 84.69 104 GLY A CA 1
ATOM 826 C C . GLY A 1 104 ? -23.117 -1.529 7.632 1.00 84.69 104 GLY A C 1
ATOM 827 O O . GLY A 1 104 ? -22.405 -2.077 8.470 1.00 84.69 104 GLY A O 1
ATOM 828 N N . PHE A 1 105 ? -22.967 -1.743 6.325 1.00 81.69 105 PHE A N 1
ATOM 829 C CA . PHE A 1 105 ? -21.891 -2.554 5.758 1.00 81.69 105 PHE A CA 1
ATOM 830 C C . PHE A 1 105 ? -20.958 -1.680 4.916 1.00 81.69 105 PHE A C 1
ATOM 832 O O . PHE A 1 105 ? -21.423 -0.811 4.178 1.00 81.69 105 PHE A O 1
ATOM 839 N N . GLY A 1 106 ? -19.654 -1.925 5.025 1.00 76.94 106 GLY A N 1
ATOM 840 C CA . GLY A 1 106 ? -18.609 -1.173 4.333 1.00 76.94 106 GLY A CA 1
ATOM 841 C C . GLY A 1 106 ? -17.546 -0.648 5.295 1.00 76.94 106 GLY A C 1
ATOM 842 O O . GLY A 1 106 ? -17.826 -0.366 6.459 1.00 76.94 106 GLY A O 1
ATOM 843 N N . LEU A 1 107 ? -16.323 -0.515 4.787 1.00 80.50 107 LEU A N 1
ATOM 844 C CA . LEU A 1 107 ? -15.185 0.018 5.529 1.00 80.50 107 LEU A CA 1
ATOM 845 C C . LEU A 1 107 ? -14.931 1.445 5.051 1.00 80.50 107 LEU A C 1
ATOM 847 O O . LEU A 1 107 ? -14.405 1.672 3.958 1.00 80.50 107 LEU A O 1
ATOM 851 N N . ILE A 1 108 ? -15.349 2.411 5.865 1.00 85.50 108 ILE A N 1
ATOM 852 C CA . ILE A 1 108 ? -15.092 3.824 5.606 1.00 85.50 108 ILE A CA 1
ATOM 853 C C . ILE A 1 108 ? -13.751 4.182 6.235 1.00 85.50 108 ILE A C 1
ATOM 855 O O . ILE A 1 108 ? -13.587 4.078 7.445 1.00 85.50 108 ILE A O 1
ATOM 859 N N . GLN A 1 109 ? -12.808 4.617 5.402 1.00 86.56 109 GLN A N 1
ATOM 860 C CA . GLN A 1 109 ? -11.488 5.087 5.807 1.00 86.56 109 GLN A CA 1
ATOM 861 C C . GLN A 1 109 ? -10.791 4.139 6.798 1.00 86.56 109 GLN A C 1
ATOM 863 O O . GLN A 1 109 ? -10.447 4.548 7.909 1.00 86.56 109 GLN A O 1
ATOM 868 N N . PRO A 1 110 ? -10.551 2.867 6.418 1.00 87.00 110 PRO A N 1
ATOM 869 C CA . PRO A 1 110 ? -10.002 1.858 7.328 1.00 87.00 110 PRO A CA 1
ATOM 870 C C . PRO A 1 110 ? -8.608 2.207 7.874 1.00 87.00 110 PRO A C 1
ATOM 872 O O . PRO A 1 110 ? -8.202 1.670 8.904 1.00 87.00 110 PRO A O 1
ATOM 875 N N . ALA A 1 111 ? -7.892 3.139 7.234 1.00 88.69 111 ALA A N 1
ATOM 876 C CA . ALA A 1 111 ? -6.628 3.670 7.732 1.00 88.69 111 ALA A CA 1
ATOM 877 C C . ALA A 1 111 ? -6.777 4.474 9.042 1.00 88.69 111 ALA A C 1
ATOM 879 O O . ALA A 1 111 ? -5.835 4.532 9.834 1.00 88.69 111 ALA A O 1
ATOM 880 N N . PHE A 1 112 ? -7.943 5.079 9.298 1.00 92.44 112 PHE A N 1
ATOM 881 C CA . PHE A 1 112 ? -8.197 5.930 10.462 1.00 92.44 112 PHE A CA 1
ATOM 882 C C . PHE A 1 112 ? -8.665 5.099 11.663 1.00 92.44 112 PHE A C 1
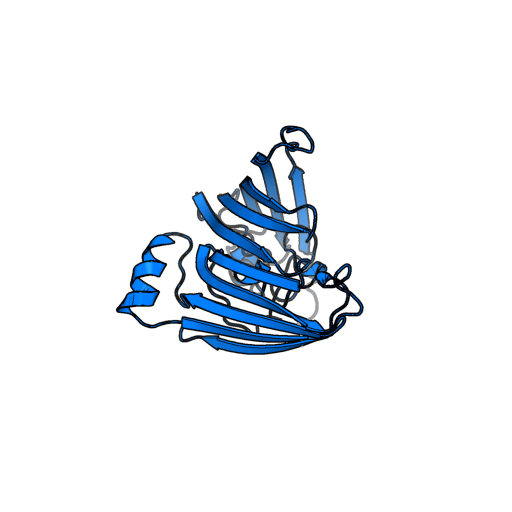ATOM 884 O O . PHE A 1 112 ? -9.833 4.725 11.776 1.00 92.44 112 PHE A O 1
ATOM 891 N N . SER A 1 113 ? -7.720 4.815 12.562 1.00 92.62 113 SER A N 1
ATOM 892 C CA . SER A 1 113 ? -7.876 3.943 13.733 1.00 92.62 113 SER A CA 1
ATOM 893 C C . SER A 1 113 ? -7.072 4.458 14.942 1.00 92.62 113 SER A C 1
ATOM 895 O O . SER A 1 113 ? -6.382 5.472 14.846 1.00 92.62 113 SER A O 1
ATOM 897 N N . TYR A 1 114 ? -7.118 3.748 16.078 1.00 92.88 114 TYR A N 1
ATOM 898 C CA . TYR A 1 114 ? -6.327 4.048 17.288 1.00 92.88 114 TYR A CA 1
ATOM 899 C C . TYR A 1 114 ? -5.023 3.238 17.394 1.00 92.88 114 TYR A C 1
ATOM 901 O O . TYR A 1 114 ? -4.451 3.106 18.474 1.00 92.88 114 TYR A O 1
ATOM 909 N N . ILE A 1 115 ? -4.568 2.643 16.292 1.00 92.00 115 ILE A N 1
ATOM 910 C CA . ILE A 1 115 ? -3.597 1.545 16.335 1.00 92.00 115 ILE A CA 1
ATOM 911 C C . ILE A 1 115 ? -2.154 1.989 16.686 1.00 92.00 115 ILE A C 1
ATOM 913 O O . ILE A 1 115 ? -1.322 1.156 17.053 1.00 92.00 115 ILE A O 1
ATOM 917 N N . GLY A 1 116 ? -1.853 3.292 16.638 1.00 94.50 116 GLY A N 1
ATOM 918 C CA . GLY A 1 116 ? -0.563 3.872 17.022 1.00 94.50 116 GLY A CA 1
ATOM 919 C C . GLY A 1 116 ? 0.468 3.907 15.888 1.00 94.50 116 GLY A C 1
ATOM 920 O O . GLY A 1 116 ? 0.118 4.115 14.726 1.00 94.50 116 GLY A O 1
ATOM 921 N N . PHE A 1 117 ? 1.750 3.752 16.237 1.00 94.12 117 PHE A N 1
ATOM 922 C CA . PHE A 1 117 ? 2.880 3.828 15.299 1.00 94.12 117 PHE A CA 1
ATOM 923 C C . PHE A 1 117 ? 2.931 2.649 14.329 1.00 94.12 117 PHE A C 1
ATOM 925 O O . PHE A 1 117 ? 3.008 1.506 14.768 1.00 94.12 117 PHE A O 1
ATOM 932 N N . ARG A 1 118 ? 2.966 2.903 13.023 1.00 92.62 118 ARG A N 1
ATOM 933 C CA . ARG A 1 118 ? 3.015 1.880 11.978 1.00 92.62 118 ARG A CA 1
ATOM 934 C C . ARG A 1 118 ? 4.132 2.137 10.989 1.00 92.62 118 ARG A C 1
ATOM 936 O O . ARG A 1 118 ? 4.347 3.266 10.555 1.00 92.62 118 ARG A O 1
ATOM 943 N N . LEU A 1 119 ? 4.820 1.061 10.623 1.00 93.44 119 LEU A N 1
ATOM 944 C CA . LEU A 1 119 ? 5.591 1.023 9.394 1.00 93.44 119 LEU A CA 1
ATOM 945 C C . LEU A 1 119 ? 4.598 0.774 8.265 1.00 93.44 119 LEU A C 1
ATOM 947 O O . LEU A 1 119 ? 4.039 -0.307 8.217 1.00 93.44 119 LEU A O 1
ATOM 951 N N . THR A 1 120 ? 4.364 1.738 7.382 1.00 91.50 120 THR A N 1
ATOM 952 C CA . THR A 1 120 ? 3.409 1.559 6.272 1.00 91.50 120 THR A CA 1
ATOM 953 C C . THR A 1 120 ? 4.114 1.031 5.027 1.00 91.50 120 THR A C 1
ATOM 955 O O . THR A 1 120 ? 3.635 0.108 4.379 1.00 91.50 120 THR A O 1
ATOM 958 N N . ASN A 1 121 ? 5.298 1.575 4.726 1.00 94.44 121 ASN A N 1
ATOM 959 C CA . ASN A 1 121 ? 6.114 1.145 3.596 1.00 94.44 121 ASN A CA 1
ATOM 960 C C . ASN A 1 121 ? 7.597 1.150 3.991 1.00 94.44 121 ASN A C 1
ATOM 962 O O . ASN A 1 121 ? 8.088 2.121 4.572 1.00 94.44 121 ASN A O 1
ATOM 966 N N . LEU A 1 122 ? 8.327 0.106 3.608 1.00 96.75 122 LEU A N 1
ATOM 967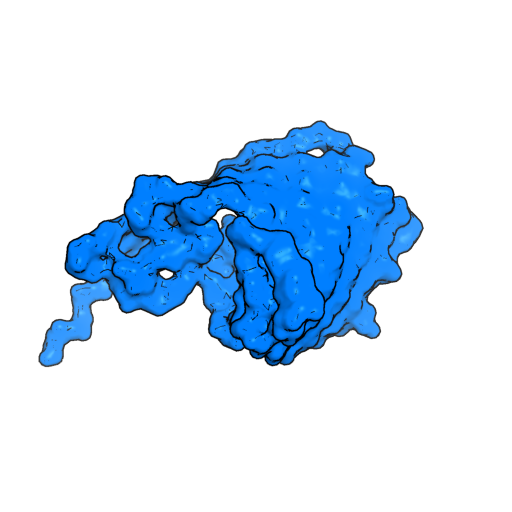 C CA . LEU A 1 122 ? 9.787 0.093 3.540 1.00 96.75 122 LEU A CA 1
ATOM 968 C C . LEU A 1 122 ? 10.204 -0.779 2.367 1.00 96.75 122 LEU A C 1
ATOM 970 O O . LEU A 1 122 ? 10.286 -1.998 2.494 1.00 96.75 122 LEU A O 1
ATOM 974 N N . TYR A 1 123 ? 10.470 -0.162 1.224 1.00 97.31 123 TYR A N 1
ATOM 975 C CA . TYR A 1 123 ? 10.788 -0.912 0.018 1.00 97.31 123 TYR A CA 1
ATOM 976 C C . TYR A 1 123 ? 11.816 -0.214 -0.848 1.00 97.31 123 TYR A C 1
ATOM 978 O O . TYR A 1 123 ? 11.926 1.015 -0.882 1.00 97.31 123 TYR A O 1
ATOM 986 N N . TRP A 1 124 ? 12.544 -1.035 -1.592 1.00 97.62 124 TRP A N 1
ATOM 987 C CA . TRP A 1 124 ? 13.332 -0.594 -2.724 1.00 97.62 124 TRP A CA 1
ATOM 988 C C . TRP A 1 124 ? 12.504 -0.738 -3.999 1.00 97.62 124 TRP A C 1
ATOM 990 O O . TRP A 1 124 ? 11.875 -1.773 -4.218 1.00 97.62 124 TRP A O 1
ATOM 1000 N N . ARG A 1 125 ? 12.499 0.302 -4.831 1.00 96.81 125 ARG A N 1
ATOM 1001 C CA . ARG A 1 125 ? 11.893 0.309 -6.164 1.00 96.81 125 ARG A CA 1
ATOM 1002 C C . ARG A 1 125 ? 12.965 0.573 -7.202 1.00 96.81 125 ARG A C 1
ATOM 1004 O O . ARG A 1 125 ? 13.798 1.465 -7.030 1.00 96.81 125 ARG A O 1
ATOM 1011 N N . LYS A 1 126 ? 12.896 -0.167 -8.299 1.00 95.81 126 LYS A N 1
ATOM 1012 C CA . LYS A 1 126 ? 13.751 -0.002 -9.467 1.00 95.81 126 LYS A CA 1
ATOM 1013 C C . LYS A 1 126 ? 12.887 0.111 -10.707 1.00 95.81 126 LYS A C 1
ATOM 1015 O O . LYS A 1 126 ? 12.096 -0.785 -10.987 1.00 95.81 126 LYS A O 1
ATOM 1020 N N . GLU A 1 127 ? 13.078 1.192 -11.442 1.00 94.44 127 GLU A N 1
ATOM 1021 C CA . GLU A 1 127 ? 12.560 1.356 -12.793 1.00 94.44 127 GLU A CA 1
ATOM 1022 C C . GLU A 1 127 ? 13.699 1.137 -13.784 1.00 94.44 127 GLU A C 1
ATOM 1024 O O . GLU A 1 127 ? 14.808 1.650 -13.579 1.00 94.44 127 GLU A O 1
ATOM 1029 N N . PHE A 1 128 ? 13.435 0.340 -14.817 1.00 92.88 128 PHE A N 1
ATOM 1030 C CA . PHE A 1 128 ? 14.390 0.065 -15.882 1.00 92.88 128 PHE A CA 1
ATOM 1031 C C . PHE A 1 128 ? 13.724 -0.133 -17.249 1.00 92.88 128 PHE A C 1
ATOM 1033 O O . PHE A 1 128 ? 12.506 -0.329 -17.326 1.00 92.88 128 PHE A O 1
ATOM 1040 N N . ASN A 1 129 ? 14.530 -0.105 -18.315 1.00 90.19 129 ASN A N 1
ATOM 1041 C CA . ASN A 1 129 ? 14.103 -0.178 -19.719 1.00 90.19 129 ASN A CA 1
ATOM 1042 C C . ASN A 1 129 ? 13.214 1.011 -20.114 1.00 90.19 129 ASN A C 1
ATOM 1044 O O . ASN A 1 129 ? 12.058 0.808 -20.477 1.00 90.19 129 ASN A O 1
ATOM 1048 N N . ALA A 1 130 ? 13.703 2.251 -19.995 1.00 87.69 130 ALA A N 1
ATOM 1049 C CA . ALA A 1 130 ? 12.880 3.438 -20.273 1.00 87.69 130 ALA A CA 1
ATOM 1050 C C . ALA A 1 130 ? 11.587 3.467 -19.436 1.00 87.69 130 ALA A C 1
ATOM 1052 O O . ALA A 1 130 ? 10.512 3.856 -19.908 1.00 87.69 130 ALA A O 1
ATOM 1053 N N . GLN A 1 131 ? 11.705 3.012 -18.182 1.00 88.38 131 GLN A N 1
ATOM 1054 C CA . GLN A 1 131 ? 10.611 2.884 -17.211 1.00 88.38 131 GLN A CA 1
ATOM 1055 C C . GLN A 1 131 ? 9.490 1.922 -17.638 1.00 88.38 131 GLN A C 1
ATOM 1057 O O . GLN A 1 131 ? 8.394 1.952 -17.078 1.00 88.38 131 GLN A O 1
ATOM 1062 N N . ASP A 1 132 ? 9.744 1.045 -18.611 1.00 93.44 132 ASP A N 1
ATOM 1063 C CA . ASP A 1 132 ? 8.786 0.012 -19.004 1.00 93.44 132 ASP A CA 1
ATOM 1064 C C . ASP A 1 132 ? 8.688 -1.102 -17.966 1.00 93.44 132 ASP A C 1
ATOM 1066 O O . ASP A 1 132 ? 7.710 -1.844 -17.963 1.00 93.44 132 ASP A O 1
ATOM 1070 N N . THR A 1 133 ? 9.681 -1.241 -17.085 1.00 95.19 133 THR A N 1
ATOM 1071 C CA . THR A 1 133 ? 9.655 -2.229 -16.005 1.00 95.19 133 THR A CA 1
ATOM 1072 C C . THR A 1 133 ? 9.841 -1.565 -14.658 1.00 95.19 133 THR A C 1
ATOM 1074 O O . THR A 1 133 ? 10.790 -0.815 -14.457 1.00 95.19 133 THR A O 1
ATOM 1077 N N . GLU A 1 134 ? 8.964 -1.896 -13.721 1.00 96.12 134 GLU A N 1
ATOM 1078 C CA . GLU A 1 134 ? 9.025 -1.487 -12.326 1.00 96.12 134 GLU A CA 1
ATOM 1079 C C . GLU A 1 134 ? 9.077 -2.737 -11.449 1.00 96.12 134 GLU A C 1
ATOM 1081 O O . GLU A 1 134 ? 8.226 -3.619 -11.551 1.00 96.12 134 GLU A O 1
ATOM 1086 N N . LEU A 1 135 ? 10.078 -2.797 -10.579 1.00 97.31 135 LEU A N 1
ATOM 1087 C CA . LEU A 1 135 ? 10.246 -3.826 -9.559 1.00 97.31 135 LEU A CA 1
ATOM 1088 C C . LEU A 1 135 ? 10.192 -3.157 -8.187 1.00 97.31 135 LEU A C 1
ATOM 1090 O O . LEU A 1 135 ? 10.935 -2.201 -7.957 1.00 97.31 135 LEU A O 1
ATOM 1094 N N . MET A 1 136 ? 9.373 -3.671 -7.271 1.00 97.69 136 MET A N 1
ATOM 1095 C CA . MET A 1 136 ? 9.374 -3.266 -5.860 1.00 97.69 136 MET A CA 1
ATOM 1096 C C . MET A 1 136 ? 9.626 -4.478 -4.972 1.00 97.69 136 MET A C 1
ATOM 1098 O O . MET A 1 136 ? 9.040 -5.532 -5.198 1.00 97.69 136 MET A O 1
ATOM 1102 N N . VAL A 1 137 ? 10.490 -4.334 -3.966 1.00 97.38 137 VAL A N 1
ATOM 1103 C CA . VAL A 1 137 ? 10.810 -5.393 -2.996 1.00 97.38 137 VAL A CA 1
ATOM 1104 C C . VAL A 1 137 ? 10.924 -4.794 -1.598 1.00 97.38 137 VAL A C 1
ATOM 1106 O O . VAL A 1 137 ? 11.641 -3.808 -1.402 1.00 97.38 137 VAL A O 1
ATOM 1109 N N . GLY A 1 138 ? 10.252 -5.402 -0.621 1.00 96.69 138 GLY A N 1
ATOM 1110 C CA . GLY A 1 138 ? 10.313 -5.001 0.786 1.00 96.69 138 GLY A CA 1
ATOM 1111 C C . GLY A 1 138 ? 8.959 -5.122 1.474 1.00 96.69 138 GLY A C 1
ATOM 1112 O O . GLY A 1 138 ? 8.167 -5.986 1.119 1.00 96.69 138 GLY A O 1
ATOM 1113 N N . PHE A 1 139 ? 8.703 -4.255 2.447 1.00 96.00 139 PHE A N 1
ATOM 1114 C CA . PHE A 1 139 ? 7.412 -4.092 3.110 1.00 96.00 139 PHE A CA 1
ATOM 1115 C C . PHE A 1 139 ? 6.545 -3.126 2.293 1.00 96.00 139 PHE A C 1
ATOM 1117 O O . PHE A 1 139 ? 6.831 -1.925 2.208 1.00 96.00 139 PHE A O 1
ATOM 1124 N N . LEU A 1 140 ? 5.528 -3.677 1.640 1.00 94.75 140 LEU A N 1
ATOM 1125 C CA . LEU A 1 140 ? 4.657 -3.039 0.659 1.00 94.75 140 LEU A CA 1
ATOM 1126 C C . LEU A 1 140 ? 3.237 -2.875 1.212 1.00 94.75 140 LEU A C 1
ATOM 1128 O O . LEU A 1 140 ? 2.821 -3.600 2.110 1.00 94.75 140 LEU A O 1
ATOM 1132 N N . ASP A 1 141 ? 2.470 -1.969 0.618 1.00 90.56 141 ASP A N 1
ATOM 1133 C CA . ASP A 1 141 ? 1.019 -1.908 0.785 1.00 90.56 141 ASP A CA 1
ATOM 1134 C C . ASP A 1 141 ? 0.376 -2.373 -0.524 1.00 90.56 141 ASP A C 1
ATOM 1136 O O . ASP A 1 141 ? 0.637 -1.816 -1.590 1.00 90.56 141 ASP A O 1
ATOM 1140 N N . SER A 1 142 ? -0.429 -3.431 -0.457 1.00 87.25 142 SER A N 1
ATOM 1141 C CA . SER A 1 142 ? -1.068 -4.027 -1.633 1.00 87.25 142 SER A CA 1
ATOM 1142 C C . SER A 1 142 ? -2.037 -3.077 -2.340 1.00 87.25 142 SER A C 1
ATOM 1144 O O . SER A 1 142 ? -2.227 -3.184 -3.553 1.00 87.25 142 SER A O 1
ATOM 1146 N N . THR A 1 143 ? -2.589 -2.102 -1.619 1.00 84.75 143 THR A N 1
ATOM 1147 C CA . THR A 1 143 ? -3.466 -1.073 -2.194 1.00 84.75 143 THR A CA 1
ATOM 1148 C C . THR A 1 143 ? -2.714 -0.052 -3.056 1.00 84.75 143 THR A C 1
ATOM 1150 O O . THR A 1 143 ? -3.335 0.619 -3.878 1.00 84.75 143 THR A O 1
ATOM 1153 N N . ASP A 1 144 ? -1.379 0.025 -2.943 1.00 85.25 144 ASP A N 1
ATOM 1154 C CA . ASP A 1 144 ? -0.549 0.926 -3.755 1.00 85.25 144 ASP A CA 1
ATOM 1155 C C . ASP A 1 144 ? -0.331 0.401 -5.192 1.00 85.25 144 ASP A C 1
ATOM 1157 O O . ASP A 1 144 ? 0.125 1.162 -6.048 1.00 85.25 144 ASP A O 1
ATOM 1161 N N . TYR A 1 145 ? -0.614 -0.880 -5.480 1.00 86.62 145 TYR A N 1
ATOM 1162 C CA . TYR A 1 145 ? -0.276 -1.490 -6.778 1.00 86.62 145 TYR A CA 1
ATOM 1163 C C . TYR A 1 145 ? -1.306 -2.472 -7.361 1.00 86.62 145 TYR A C 1
ATOM 1165 O O . TYR A 1 145 ? -1.297 -2.677 -8.572 1.00 86.62 145 TYR A O 1
ATOM 1173 N N . ILE A 1 146 ? -2.194 -3.073 -6.565 1.00 86.50 146 ILE A N 1
ATOM 1174 C CA . ILE A 1 146 ? -3.253 -3.974 -7.060 1.00 86.50 146 ILE A CA 1
ATOM 1175 C C . ILE A 1 146 ? -4.478 -3.160 -7.472 1.00 86.50 146 ILE A C 1
ATOM 1177 O O . ILE A 1 146 ? -4.874 -2.303 -6.689 1.00 86.50 146 ILE A O 1
ATOM 1181 N N . ASP A 1 147 ? -5.090 -3.449 -8.634 1.00 85.50 147 ASP A N 1
ATOM 1182 C CA . ASP A 1 147 ? -6.358 -2.835 -9.090 1.00 85.50 147 ASP A CA 1
ATOM 1183 C C . ASP A 1 147 ? -6.391 -1.318 -8.814 1.00 85.50 147 ASP A C 1
ATOM 1185 O O . ASP A 1 147 ? -7.268 -0.771 -8.139 1.00 85.50 147 ASP A O 1
ATOM 1189 N N . THR A 1 148 ? -5.321 -0.646 -9.247 1.00 78.62 148 THR A N 1
ATOM 1190 C CA . THR A 1 148 ? -5.095 0.761 -8.918 1.00 78.62 148 THR A CA 1
ATOM 1191 C C . THR A 1 148 ? -5.800 1.678 -9.898 1.00 78.62 148 THR A C 1
ATOM 1193 O O . THR A 1 148 ? -5.706 1.554 -11.122 1.00 78.62 148 THR A O 1
ATOM 1196 N N . TYR A 1 149 ? -6.462 2.686 -9.343 1.00 78.69 149 TYR A N 1
ATOM 1197 C CA . TYR A 1 149 ? -7.040 3.772 -10.114 1.00 78.69 149 TYR A CA 1
ATOM 1198 C C . TYR A 1 149 ? -7.042 5.071 -9.307 1.00 78.69 149 TYR A C 1
ATOM 1200 O O . TYR A 1 149 ? -6.995 5.074 -8.077 1.00 78.69 149 TYR A O 1
ATOM 1208 N N . ALA A 1 150 ? -7.107 6.205 -9.999 1.00 77.44 150 ALA A N 1
ATOM 1209 C CA . ALA A 1 150 ? -6.843 7.514 -9.410 1.00 77.44 150 ALA A CA 1
ATOM 1210 C C . ALA A 1 150 ? -7.797 7.897 -8.268 1.00 77.44 150 ALA A C 1
ATOM 1212 O O . ALA A 1 150 ? -7.378 8.555 -7.319 1.00 77.44 150 ALA A O 1
ATOM 1213 N N . LEU A 1 151 ? -9.068 7.483 -8.337 1.00 77.62 151 LEU A N 1
ATOM 1214 C CA . LEU A 1 151 ? -10.053 7.766 -7.285 1.00 77.62 151 LEU A CA 1
ATOM 1215 C C . LEU A 1 151 ? -10.031 6.734 -6.154 1.00 77.62 151 LEU A C 1
ATOM 1217 O O . LEU A 1 151 ? -10.783 6.895 -5.192 1.00 77.62 151 LEU A O 1
ATOM 1221 N N . GLY A 1 152 ? -9.184 5.708 -6.258 1.00 75.75 152 GLY A N 1
ATOM 1222 C CA . GLY A 1 152 ? -9.008 4.729 -5.201 1.00 75.75 152 GLY A CA 1
ATOM 1223 C C . GLY A 1 152 ? -8.108 5.197 -4.061 1.00 75.75 152 GLY A C 1
ATOM 1224 O O . GLY A 1 152 ? -8.111 4.599 -2.987 1.00 75.75 152 GLY A O 1
ATOM 1225 N N . ASN A 1 153 ? -7.392 6.308 -4.253 1.00 79.25 153 ASN A N 1
ATOM 1226 C CA . ASN A 1 153 ? -6.564 6.918 -3.223 1.00 79.25 153 ASN A CA 1
ATOM 1227 C C . ASN A 1 153 ? -7.432 7.358 -2.020 1.00 79.25 153 ASN A C 1
ATOM 1229 O O . ASN A 1 153 ? -8.257 8.261 -2.177 1.00 79.25 153 ASN A O 1
ATOM 1233 N N . PRO A 1 154 ? -7.230 6.805 -0.808 1.00 75.31 154 PRO A N 1
ATOM 1234 C CA . PRO A 1 154 ? -8.075 7.118 0.348 1.00 75.31 154 PRO A CA 1
ATOM 1235 C C . PRO A 1 154 ? -7.914 8.563 0.846 1.00 75.31 154 PRO A C 1
ATOM 1237 O O . PRO A 1 154 ? -8.750 9.061 1.597 1.00 75.31 154 PRO A O 1
ATOM 1240 N N . TRP A 1 155 ? -6.862 9.264 0.423 1.00 80.56 155 TRP A N 1
ATOM 1241 C CA . TRP A 1 155 ? -6.547 10.628 0.847 1.00 80.56 155 TRP A CA 1
ATOM 1242 C C . TRP A 1 155 ? -7.192 11.699 -0.040 1.00 80.56 155 TRP A C 1
ATOM 1244 O O . TRP A 1 155 ? -7.372 12.829 0.410 1.00 80.56 155 TRP A O 1
ATOM 1254 N N . SER A 1 156 ? -7.520 11.369 -1.292 1.00 79.19 156 SER A N 1
ATOM 1255 C CA . SER A 1 156 ? -8.035 12.327 -2.287 1.00 79.19 156 SER A CA 1
ATOM 1256 C C . SER A 1 156 ? -9.262 11.846 -3.068 1.00 79.19 156 SER A C 1
ATOM 1258 O O . SER A 1 156 ? -9.899 12.650 -3.748 1.00 79.19 156 SER A O 1
ATOM 1260 N N . GLY A 1 157 ? -9.588 10.558 -2.987 1.00 81.69 157 GLY A N 1
ATOM 1261 C CA . GLY A 1 157 ? -10.675 9.905 -3.702 1.00 81.69 157 GLY A CA 1
ATOM 1262 C C . GLY A 1 157 ? -11.848 9.526 -2.799 1.00 81.69 157 GLY A C 1
ATOM 1263 O O . GLY A 1 157 ? -12.266 10.286 -1.920 1.00 81.69 157 GLY A O 1
ATOM 1264 N N . PHE A 1 158 ? -12.426 8.350 -3.044 1.00 81.88 158 PHE A N 1
ATOM 1265 C CA . PHE A 1 158 ? -13.556 7.865 -2.254 1.00 81.88 158 PHE A CA 1
ATOM 1266 C C . PHE A 1 158 ? -13.132 7.478 -0.837 1.00 81.88 158 PHE A C 1
ATOM 1268 O O . PHE A 1 158 ? -12.070 6.916 -0.603 1.00 81.88 158 PHE A O 1
ATOM 1275 N N . SER A 1 159 ? -14.015 7.735 0.128 1.00 83.31 159 SER A N 1
ATOM 1276 C CA . SER A 1 159 ? -13.765 7.364 1.524 1.00 83.31 159 SER A CA 1
ATOM 1277 C C . SER A 1 159 ? -14.101 5.916 1.869 1.00 83.31 159 SER A C 1
ATOM 1279 O O . SER A 1 159 ? -13.705 5.451 2.929 1.00 83.31 159 SER A O 1
ATOM 1281 N N . ASN A 1 160 ? -14.860 5.208 1.036 1.00 81.25 160 ASN A N 1
ATOM 1282 C CA . ASN A 1 160 ? -15.166 3.796 1.258 1.00 81.25 160 ASN A CA 1
ATOM 1283 C C . ASN A 1 160 ? -14.180 2.947 0.453 1.00 81.25 160 ASN A C 1
ATOM 1285 O O . ASN A 1 160 ? -14.106 3.106 -0.764 1.00 81.25 160 ASN A O 1
ATOM 1289 N N . VAL A 1 161 ? -13.478 2.030 1.126 1.00 78.81 161 VAL A N 1
ATOM 1290 C CA . VAL A 1 161 ? -12.429 1.184 0.527 1.00 78.81 161 VAL A CA 1
ATOM 1291 C C . VAL A 1 161 ? -12.946 0.273 -0.593 1.00 78.81 161 VAL A C 1
ATOM 1293 O O . VAL A 1 161 ? -12.180 -0.177 -1.440 1.00 78.81 161 VAL A O 1
ATOM 1296 N N . GLN A 1 162 ? -14.259 0.016 -0.644 1.00 79.12 162 GLN A N 1
ATOM 1297 C CA . GLN A 1 162 ? -14.888 -0.697 -1.761 1.00 79.12 162 GLN A CA 1
ATOM 1298 C C . GLN A 1 162 ? -14.748 0.060 -3.088 1.00 79.12 162 GLN A C 1
ATOM 1300 O O . GLN A 1 162 ? -14.894 -0.534 -4.147 1.00 79.12 162 GLN A O 1
ATOM 1305 N N . PHE A 1 163 ? -14.453 1.356 -3.041 1.00 80.25 163 PHE A N 1
ATOM 1306 C CA . PHE A 1 163 ? -14.087 2.174 -4.192 1.00 80.25 163 PHE A CA 1
ATOM 1307 C C . PHE A 1 163 ? -12.602 2.559 -4.123 1.00 80.25 163 PHE A C 1
ATOM 1309 O O . PHE A 1 163 ? -12.238 3.676 -4.478 1.00 80.25 163 PHE A O 1
ATOM 1316 N N . SER A 1 164 ? -11.758 1.675 -3.596 1.00 74.75 164 SER A N 1
ATOM 1317 C CA . SER A 1 164 ? -10.307 1.853 -3.587 1.00 74.75 164 SER A CA 1
ATOM 1318 C C . SER A 1 164 ? -9.606 0.747 -4.344 1.00 74.75 164 SER A C 1
ATOM 1320 O O . SER A 1 164 ? -8.874 1.036 -5.285 1.00 74.75 164 SER A O 1
ATOM 1322 N N . THR A 1 165 ? -9.871 -0.504 -3.969 1.00 72.25 165 THR A N 1
ATOM 1323 C CA . THR A 1 165 ? -9.205 -1.660 -4.571 1.00 72.25 165 THR A CA 1
ATOM 1324 C C . THR A 1 165 ? -10.113 -2.883 -4.550 1.00 72.25 165 THR A C 1
ATOM 1326 O O . THR A 1 165 ? -10.781 -3.174 -3.552 1.00 72.25 165 THR A O 1
ATOM 1329 N N . GLY A 1 166 ? -10.142 -3.623 -5.652 1.00 70.44 166 GLY A N 1
ATOM 1330 C CA . GLY A 1 166 ? -10.760 -4.937 -5.782 1.00 70.44 166 GLY A CA 1
ATOM 1331 C C . GLY A 1 166 ? -12.276 -4.956 -5.639 1.00 70.44 166 GLY A C 1
ATOM 1332 O O . GLY A 1 166 ? -12.845 -6.038 -5.541 1.00 70.44 166 GLY A O 1
ATOM 1333 N N . ALA A 1 167 ? -12.934 -3.798 -5.533 1.00 70.81 167 ALA A N 1
ATOM 1334 C CA . ALA A 1 167 ? -14.349 -3.662 -5.179 1.00 70.81 167 ALA A CA 1
ATOM 1335 C C . ALA A 1 167 ? -14.793 -4.502 -3.955 1.00 70.81 167 ALA A C 1
ATOM 1337 O O . ALA A 1 167 ? -15.943 -4.935 -3.867 1.00 70.81 167 ALA A O 1
ATOM 1338 N N . GLY A 1 168 ? -13.878 -4.770 -3.012 1.00 74.81 168 GLY A N 1
ATOM 1339 C CA . GLY A 1 168 ? -14.113 -5.666 -1.869 1.00 74.81 168 GLY A CA 1
ATOM 1340 C C . GLY A 1 168 ? -14.142 -7.168 -2.200 1.00 74.81 168 GLY A C 1
ATOM 1341 O O . GLY A 1 168 ? -14.498 -7.968 -1.339 1.00 74.81 168 GLY A O 1
ATOM 1342 N N . ALA A 1 169 ? -13.781 -7.561 -3.423 1.00 83.81 169 ALA A N 1
ATOM 1343 C CA . ALA A 1 169 ? -13.718 -8.947 -3.885 1.00 83.81 169 ALA A CA 1
ATOM 1344 C C . ALA A 1 169 ? -12.319 -9.575 -3.772 1.00 83.81 169 ALA A C 1
ATOM 1346 O O . ALA A 1 169 ? -12.169 -10.746 -4.104 1.00 83.81 169 ALA A O 1
ATOM 1347 N N . ILE A 1 170 ? -11.306 -8.820 -3.336 1.00 87.31 170 ILE A N 1
ATOM 1348 C CA . ILE A 1 170 ? -9.927 -9.290 -3.149 1.00 87.31 170 ILE A CA 1
ATOM 1349 C C . ILE A 1 170 ? -9.624 -9.331 -1.649 1.00 87.31 170 ILE A C 1
ATOM 1351 O O . ILE A 1 170 ? -9.858 -8.348 -0.948 1.00 87.31 170 ILE A O 1
ATOM 1355 N N . ALA A 1 171 ? -9.089 -10.452 -1.158 1.00 87.19 171 ALA A N 1
ATOM 1356 C CA . ALA A 1 171 ? -8.576 -10.564 0.209 1.00 87.19 171 ALA A CA 1
ATOM 1357 C C . ALA A 1 171 ? -7.180 -9.926 0.287 1.00 87.19 171 ALA A C 1
ATOM 1359 O O . ALA A 1 171 ? -6.162 -10.608 0.196 1.00 87.19 171 ALA A O 1
ATOM 1360 N N . ILE A 1 172 ? -7.151 -8.596 0.336 1.00 86.31 172 ILE A N 1
ATOM 1361 C CA . ILE A 1 172 ? -5.917 -7.808 0.347 1.00 86.31 172 ILE A CA 1
ATOM 1362 C C . ILE A 1 172 ? -5.235 -7.965 1.721 1.00 86.31 172 ILE A C 1
ATOM 1364 O O . ILE A 1 172 ? -5.904 -7.733 2.732 1.00 86.31 172 ILE A O 1
ATOM 1368 N N . PRO A 1 173 ? -3.941 -8.338 1.780 1.00 89.56 173 PRO A N 1
ATOM 1369 C CA . PRO A 1 173 ? -3.169 -8.352 3.026 1.00 89.56 173 PRO A CA 1
ATOM 1370 C C . PRO A 1 173 ? -3.076 -6.961 3.673 1.00 89.56 173 PRO A C 1
ATOM 1372 O O . PRO A 1 173 ? -3.253 -5.951 2.991 1.00 89.56 173 PRO A O 1
ATOM 1375 N N . ASP A 1 174 ? -2.768 -6.900 4.972 1.00 88.44 174 ASP A N 1
ATOM 1376 C CA . ASP A 1 174 ? -2.583 -5.627 5.687 1.00 88.44 174 ASP A CA 1
ATOM 1377 C C . ASP A 1 174 ? -1.424 -4.782 5.103 1.00 88.44 174 ASP A C 1
ATOM 1379 O O . ASP A 1 174 ? -0.589 -5.261 4.332 1.00 88.44 174 ASP A O 1
ATOM 1383 N N . GLU A 1 175 ? -1.343 -3.500 5.461 1.00 88.94 175 GLU A N 1
ATOM 1384 C CA . GLU A 1 175 ? -0.190 -2.659 5.101 1.00 88.94 175 GLU A CA 1
ATOM 1385 C C . GLU A 1 175 ? 1.122 -3.231 5.688 1.00 88.94 175 GLU A C 1
ATOM 1387 O O . GLU A 1 175 ? 1.109 -4.041 6.616 1.00 88.94 175 GLU A O 1
ATOM 1392 N N . SER A 1 176 ? 2.286 -2.797 5.187 1.00 92.56 176 SER A N 1
ATOM 1393 C CA . SER A 1 176 ? 3.590 -3.333 5.627 1.00 92.56 176 SER A CA 1
ATOM 1394 C C . SER A 1 176 ? 3.802 -4.823 5.338 1.00 92.56 176 SER A C 1
ATOM 1396 O O . SER A 1 176 ? 4.499 -5.530 6.063 1.00 92.56 176 SER A O 1
ATOM 1398 N N . THR A 1 177 ? 3.223 -5.324 4.256 1.00 93.19 177 THR A N 1
ATOM 1399 C CA . THR A 1 177 ? 3.363 -6.717 3.846 1.00 93.19 177 THR A CA 1
ATOM 1400 C C . THR A 1 177 ? 4.722 -6.959 3.195 1.00 93.19 177 THR A C 1
ATOM 1402 O O . THR A 1 177 ? 5.042 -6.345 2.177 1.00 93.19 177 THR A O 1
ATOM 1405 N N . LEU A 1 178 ? 5.505 -7.916 3.700 1.00 94.94 178 LEU A N 1
ATOM 1406 C CA . LEU A 1 178 ? 6.718 -8.354 3.008 1.00 94.94 178 LEU A CA 1
ATOM 1407 C C . LEU A 1 178 ? 6.367 -8.992 1.655 1.00 94.94 178 LEU A C 1
ATOM 1409 O O . LEU A 1 178 ? 5.587 -9.943 1.587 1.00 94.94 178 LEU A O 1
ATOM 1413 N N . GLY A 1 179 ? 6.954 -8.493 0.570 1.00 95.25 179 GLY A N 1
ATOM 1414 C CA . GLY A 1 179 ? 6.650 -8.994 -0.761 1.00 95.25 179 GLY A CA 1
ATOM 1415 C C . GLY A 1 179 ? 7.485 -8.400 -1.885 1.00 95.25 179 GLY A C 1
ATOM 1416 O O . GLY A 1 179 ? 8.446 -7.650 -1.683 1.00 95.25 179 GLY A O 1
ATOM 1417 N N . VAL A 1 180 ? 7.089 -8.784 -3.094 1.00 97.06 180 VAL A N 1
ATOM 1418 C CA . VAL A 1 180 ? 7.656 -8.341 -4.362 1.00 97.06 180 VAL A CA 1
ATOM 1419 C C . VAL A 1 180 ? 6.548 -8.078 -5.374 1.00 97.06 180 VAL A C 1
ATOM 1421 O O . VAL A 1 180 ? 5.577 -8.834 -5.465 1.00 97.06 180 VAL A O 1
ATOM 1424 N N . THR A 1 181 ? 6.721 -7.027 -6.170 1.00 97.62 181 THR A N 1
ATOM 1425 C CA . THR A 1 181 ? 5.873 -6.738 -7.327 1.00 97.62 181 THR A CA 1
ATOM 1426 C C . THR A 1 181 ? 6.724 -6.479 -8.554 1.00 97.62 181 THR A C 1
ATOM 1428 O O . THR A 1 181 ? 7.815 -5.913 -8.464 1.00 97.62 181 THR A O 1
ATOM 1431 N N . VAL A 1 182 ? 6.221 -6.902 -9.710 1.00 97.56 182 VAL A N 1
ATOM 1432 C CA . VAL A 1 182 ? 6.805 -6.591 -11.013 1.00 97.56 182 VAL A CA 1
ATOM 1433 C C . VAL A 1 182 ? 5.696 -6.109 -11.927 1.00 97.56 182 VAL A C 1
ATOM 1435 O O . VAL A 1 182 ? 4.763 -6.859 -12.206 1.00 97.56 182 VAL A O 1
ATOM 1438 N N . LYS A 1 183 ? 5.819 -4.881 -12.421 1.00 96.25 183 LYS A N 1
ATOM 1439 C CA . LYS A 1 183 ? 4.978 -4.322 -13.478 1.00 96.25 183 LYS A CA 1
ATOM 1440 C C . LYS A 1 183 ? 5.823 -4.153 -14.731 1.00 96.25 183 LYS A C 1
ATOM 1442 O O . LYS A 1 183 ? 6.929 -3.629 -14.657 1.00 96.25 183 LYS A O 1
ATOM 1447 N N . HIS A 1 184 ? 5.314 -4.598 -15.871 1.00 96.62 184 HIS A N 1
ATOM 1448 C CA . HIS A 1 184 ? 6.025 -4.530 -17.141 1.00 96.62 184 HIS A CA 1
ATOM 1449 C C . HIS A 1 184 ? 5.095 -4.125 -18.285 1.00 96.62 184 HIS A C 1
ATOM 1451 O O . HIS A 1 184 ? 4.006 -4.683 -18.433 1.00 96.62 184 HIS A O 1
ATOM 1457 N N . MET A 1 185 ? 5.538 -3.177 -19.108 1.00 96.56 185 MET A N 1
ATOM 1458 C CA . MET A 1 185 ? 4.904 -2.823 -20.371 1.00 96.56 185 MET A CA 1
ATOM 1459 C C . MET A 1 185 ? 5.273 -3.865 -21.428 1.00 96.56 185 MET A C 1
ATOM 1461 O O . MET A 1 185 ? 6.394 -3.909 -21.920 1.00 96.56 185 MET A O 1
ATOM 1465 N N . MET A 1 186 ? 4.304 -4.695 -21.809 1.00 95.75 186 MET A N 1
ATOM 1466 C CA . MET A 1 186 ? 4.465 -5.687 -22.879 1.00 95.75 186 MET A CA 1
ATOM 1467 C C . MET A 1 186 ? 4.464 -5.039 -24.273 1.00 95.75 186 MET A C 1
ATOM 1469 O O . MET A 1 186 ? 4.916 -5.633 -25.250 1.00 95.75 186 MET A O 1
ATOM 1473 N N . SER A 1 187 ? 3.876 -3.847 -24.385 1.00 94.81 187 SER A N 1
ATOM 1474 C CA . SER A 1 187 ? 3.842 -3.002 -25.584 1.00 94.81 187 SER A CA 1
ATOM 1475 C C . SER A 1 187 ? 3.536 -1.556 -25.177 1.00 94.81 187 SER A C 1
ATOM 1477 O O . SER A 1 187 ? 3.378 -1.276 -23.995 1.00 94.81 187 SER A O 1
ATOM 1479 N N . ALA A 1 188 ? 3.350 -0.645 -26.137 1.00 93.62 188 ALA A N 1
ATOM 1480 C CA . ALA A 1 188 ? 2.969 0.742 -25.844 1.00 93.62 188 ALA A CA 1
ATOM 1481 C C . ALA A 1 188 ? 1.645 0.880 -25.059 1.00 93.62 188 ALA A C 1
ATOM 1483 O O . ALA A 1 188 ? 1.436 1.884 -24.383 1.00 93.62 188 ALA A O 1
ATOM 1484 N N . ASN A 1 189 ? 0.753 -0.114 -25.154 1.00 96.38 189 ASN A N 1
ATOM 1485 C CA . ASN A 1 189 ? -0.601 -0.036 -24.607 1.00 96.38 189 ASN A CA 1
ATOM 1486 C C . ASN A 1 189 ? -0.974 -1.176 -23.664 1.00 96.38 189 ASN A C 1
ATOM 1488 O O . ASN A 1 189 ? -2.017 -1.097 -23.030 1.00 96.38 189 ASN A O 1
ATOM 1492 N N . PHE A 1 190 ? -0.178 -2.239 -23.582 1.00 97.00 190 PHE A N 1
ATOM 1493 C CA . PHE A 1 190 ? -0.482 -3.385 -22.727 1.00 97.00 190 PHE A CA 1
ATOM 1494 C C . PHE A 1 190 ? 0.558 -3.521 -21.633 1.00 97.00 190 PHE A C 1
ATOM 1496 O O . PHE A 1 190 ? 1.756 -3.464 -21.916 1.00 97.00 190 PHE A O 1
ATOM 1503 N N . TYR A 1 191 ? 0.093 -3.776 -20.417 1.00 96.56 191 TYR A N 1
ATOM 1504 C CA . TYR A 1 191 ? 0.942 -4.054 -19.272 1.00 96.56 191 TYR A CA 1
ATOM 1505 C C . TYR A 1 191 ? 0.533 -5.351 -18.585 1.00 96.56 191 TYR A C 1
ATOM 1507 O O . TYR A 1 191 ? -0.601 -5.824 -18.699 1.00 96.56 191 TYR A O 1
ATOM 1515 N N . THR A 1 192 ? 1.479 -5.903 -17.842 1.00 97.00 192 THR A N 1
ATOM 1516 C CA . THR A 1 192 ? 1.251 -6.979 -16.884 1.00 97.00 192 THR A CA 1
ATOM 1517 C C . THR A 1 192 ? 1.795 -6.560 -15.533 1.00 97.00 192 THR A C 1
ATOM 1519 O O . THR A 1 192 ? 2.860 -5.944 -15.477 1.00 97.00 192 THR A O 1
ATOM 1522 N N . LEU A 1 193 ? 1.112 -6.925 -14.457 1.00 96.56 193 LEU A N 1
ATOM 1523 C CA . LEU A 1 193 ? 1.573 -6.730 -13.091 1.00 96.56 193 LEU A CA 1
ATOM 1524 C C . LEU A 1 193 ? 1.424 -8.045 -12.335 1.00 96.56 193 LEU A C 1
ATOM 1526 O O . LEU A 1 193 ? 0.355 -8.640 -12.323 1.00 96.56 193 LEU A O 1
ATOM 1530 N N . ALA A 1 194 ? 2.502 -8.516 -11.724 1.00 97.38 194 ALA A N 1
ATOM 1531 C CA . ALA A 1 194 ? 2.491 -9.689 -10.865 1.00 97.38 194 ALA A CA 1
ATOM 1532 C C . ALA A 1 194 ? 2.933 -9.305 -9.454 1.00 97.38 194 ALA A C 1
ATOM 1534 O O . ALA A 1 194 ? 3.866 -8.514 -9.291 1.00 97.38 194 ALA A O 1
ATOM 1535 N N . SER A 1 195 ? 2.294 -9.887 -8.442 1.00 96.19 195 SER A N 1
ATOM 1536 C CA . SER A 1 195 ? 2.695 -9.724 -7.048 1.00 96.19 195 SER A CA 1
ATOM 1537 C C . SER A 1 195 ? 2.777 -11.052 -6.310 1.00 96.19 195 SER A C 1
ATOM 1539 O O . SER A 1 195 ? 2.077 -12.024 -6.615 1.00 96.19 195 SER A O 1
ATOM 1541 N N . PHE A 1 196 ? 3.665 -11.077 -5.325 1.00 95.50 196 PHE A N 1
ATOM 1542 C CA . PHE A 1 196 ? 3.809 -12.158 -4.367 1.00 95.50 196 PHE A CA 1
ATOM 1543 C C . PHE A 1 196 ? 4.137 -11.554 -3.009 1.00 95.50 196 PHE A C 1
ATOM 1545 O O . PHE A 1 196 ? 5.083 -10.771 -2.893 1.00 95.50 196 PHE A O 1
ATOM 1552 N N . SER A 1 197 ? 3.386 -11.921 -1.980 1.00 94.75 197 SER A N 1
ATOM 1553 C CA . SER A 1 197 ? 3.538 -11.318 -0.663 1.00 94.75 197 SER A CA 1
ATOM 1554 C C . SER A 1 197 ? 3.053 -12.243 0.455 1.00 94.75 197 SER A C 1
ATOM 1556 O O . SER A 1 197 ? 2.427 -13.273 0.188 1.00 94.75 197 SER A O 1
ATOM 1558 N N . ASP A 1 198 ? 3.349 -11.898 1.706 1.00 93.44 198 ASP A N 1
ATOM 1559 C CA . ASP A 1 198 ? 2.752 -12.559 2.872 1.00 93.44 198 ASP A CA 1
ATOM 1560 C C . ASP A 1 198 ? 1.223 -12.354 2.873 1.00 93.44 198 ASP A C 1
ATOM 1562 O O . ASP A 1 198 ? 0.748 -11.227 2.743 1.00 93.44 198 ASP A O 1
ATOM 1566 N N . ALA A 1 199 ? 0.443 -13.434 2.986 1.00 91.50 199 ALA A N 1
ATOM 1567 C CA . ALA A 1 199 ? -1.019 -13.335 3.103 1.00 91.50 199 ALA A CA 1
ATOM 1568 C C . ALA A 1 199 ? -1.481 -12.932 4.510 1.00 91.50 199 ALA A C 1
ATOM 1570 O O . ALA A 1 199 ? -2.589 -12.426 4.667 1.00 91.50 199 ALA A O 1
ATOM 1571 N N . LYS A 1 200 ? -0.653 -13.172 5.532 1.00 90.06 200 LYS A N 1
ATOM 1572 C CA . LYS A 1 200 ? -0.978 -12.940 6.945 1.00 90.06 200 LYS A CA 1
ATOM 1573 C C . LYS A 1 200 ? -0.249 -11.732 7.524 1.00 90.06 200 LYS A C 1
ATOM 1575 O O . LYS A 1 200 ? 0.045 -11.704 8.719 1.00 90.06 200 LYS A O 1
ATOM 1580 N N . ALA A 1 201 ? 0.065 -10.757 6.681 1.00 89.44 201 ALA A N 1
ATOM 1581 C CA . ALA A 1 201 ? 0.732 -9.558 7.142 1.00 89.44 201 ALA A CA 1
ATOM 1582 C C . ALA A 1 201 ? -0.049 -8.897 8.281 1.00 89.44 201 ALA A C 1
ATOM 1584 O O . ALA A 1 201 ? -1.274 -8.776 8.228 1.00 89.44 201 ALA A O 1
ATOM 1585 N N . ASP A 1 202 ? 0.695 -8.471 9.293 1.00 89.69 202 ASP A N 1
ATOM 1586 C CA . ASP A 1 202 ? 0.200 -7.691 10.413 1.00 89.69 202 ASP A CA 1
ATOM 1587 C C . ASP A 1 202 ? 1.090 -6.454 10.537 1.00 89.69 202 ASP A C 1
ATOM 1589 O O . ASP A 1 202 ? 2.267 -6.537 10.901 1.00 89.69 202 ASP A O 1
ATOM 1593 N N . SER A 1 203 ? 0.521 -5.289 10.237 1.00 88.75 203 SER A N 1
ATOM 1594 C CA . SER A 1 203 ? 1.231 -4.009 10.296 1.00 88.75 203 SER A CA 1
ATOM 1595 C C . SER A 1 203 ? 1.707 -3.636 11.707 1.00 88.75 203 SER A C 1
ATOM 1597 O O . SER A 1 203 ? 2.549 -2.743 11.860 1.00 88.75 203 SER A O 1
ATOM 1599 N N . THR A 1 204 ? 1.183 -4.289 12.752 1.00 89.50 204 THR A N 1
ATOM 1600 C CA . THR A 1 204 ? 1.629 -4.117 14.142 1.00 89.50 204 THR A CA 1
ATOM 1601 C C . THR A 1 204 ? 2.958 -4.826 14.420 1.00 89.50 204 THR A C 1
ATOM 1603 O O . THR A 1 204 ? 3.745 -4.344 15.238 1.00 89.50 204 THR A O 1
ATOM 1606 N N . GLU A 1 205 ? 3.247 -5.903 13.686 1.00 91.25 205 GLU A N 1
ATOM 1607 C CA . GLU A 1 205 ? 4.455 -6.724 13.801 1.00 91.25 205 GLU A CA 1
ATOM 1608 C C . GLU A 1 205 ? 5.018 -7.060 12.403 1.00 91.25 205 GLU A C 1
ATOM 1610 O O . GLU A 1 205 ? 5.134 -8.228 12.029 1.00 91.25 205 GLU A O 1
ATOM 1615 N N . PRO A 1 206 ? 5.419 -6.053 11.603 1.00 88.62 206 PRO A N 1
ATOM 1616 C CA . PRO A 1 206 ? 5.692 -6.238 10.174 1.00 88.62 206 PRO A CA 1
ATOM 1617 C C . PRO A 1 206 ? 6.795 -7.268 9.898 1.00 88.62 206 PRO A C 1
ATOM 1619 O O . PRO A 1 206 ? 6.747 -8.012 8.921 1.00 88.62 206 PRO A O 1
ATOM 1622 N N . PHE A 1 207 ? 7.785 -7.367 10.788 1.00 90.94 207 PHE A N 1
ATOM 1623 C CA . PHE A 1 207 ? 8.910 -8.291 10.637 1.00 90.94 207 PHE A CA 1
ATOM 1624 C C . PHE A 1 207 ? 8.536 -9.766 10.840 1.00 90.94 207 PHE A C 1
ATOM 1626 O O . PHE A 1 207 ? 9.260 -10.625 10.333 1.00 90.94 207 PHE A O 1
ATOM 1633 N N . THR A 1 208 ? 7.401 -10.071 11.481 1.00 88.00 208 THR A N 1
ATOM 1634 C CA . THR A 1 208 ? 6.855 -11.439 11.571 1.00 88.00 208 THR A CA 1
ATOM 1635 C C . THR A 1 208 ? 6.534 -12.000 10.180 1.00 88.00 208 THR A C 1
ATOM 1637 O O . THR A 1 208 ? 6.621 -13.208 9.961 1.00 88.00 208 THR A O 1
ATOM 1640 N N . GLY A 1 209 ? 6.297 -11.132 9.186 1.00 82.38 209 GLY A N 1
ATOM 1641 C CA . GLY A 1 209 ? 6.105 -11.542 7.793 1.00 82.38 209 GLY A CA 1
ATOM 1642 C C . GLY A 1 209 ? 7.288 -12.309 7.184 1.00 82.38 209 GLY A C 1
ATOM 1643 O O . GLY A 1 209 ? 7.100 -13.105 6.264 1.00 82.38 209 GLY A O 1
ATOM 1644 N N . ILE A 1 210 ? 8.507 -12.139 7.715 1.00 86.56 210 ILE A N 1
ATOM 1645 C CA . ILE A 1 210 ? 9.672 -12.945 7.311 1.00 86.56 210 ILE A CA 1
ATOM 1646 C C . ILE A 1 210 ? 9.451 -14.414 7.696 1.00 86.56 210 ILE A C 1
ATOM 1648 O O . ILE A 1 210 ? 9.625 -15.305 6.861 1.00 86.56 210 ILE A O 1
ATOM 1652 N N . ASP A 1 211 ? 9.026 -14.667 8.934 1.00 84.88 211 ASP A N 1
ATOM 1653 C CA . ASP A 1 211 ? 8.756 -16.017 9.427 1.00 84.88 211 ASP A CA 1
ATOM 1654 C C . ASP A 1 211 ? 7.530 -16.632 8.743 1.00 84.88 211 ASP A C 1
ATOM 1656 O O . ASP A 1 211 ? 7.568 -17.810 8.382 1.00 84.88 211 ASP A O 1
ATOM 1660 N N . ASN A 1 212 ? 6.484 -15.843 8.476 1.00 83.06 212 ASN A N 1
ATOM 1661 C CA . ASN A 1 212 ? 5.294 -16.305 7.751 1.00 83.06 212 ASN A CA 1
ATOM 1662 C C . ASN A 1 212 ? 5.642 -16.824 6.347 1.00 83.06 212 ASN A C 1
ATOM 1664 O O . ASN A 1 212 ? 5.204 -17.908 5.947 1.00 83.06 212 ASN A O 1
ATOM 1668 N N . ILE A 1 213 ? 6.476 -16.088 5.605 1.00 83.31 213 ILE A N 1
ATOM 1669 C CA . ILE A 1 213 ? 6.874 -16.473 4.244 1.00 83.31 213 ILE A CA 1
ATOM 1670 C C . ILE A 1 213 ? 7.768 -17.716 4.241 1.00 83.31 213 ILE A C 1
ATOM 1672 O O . ILE A 1 213 ? 7.606 -18.575 3.368 1.00 83.31 213 ILE A O 1
ATOM 1676 N N . ILE A 1 214 ? 8.716 -17.800 5.180 1.00 84.31 214 ILE A N 1
ATOM 1677 C CA . ILE A 1 214 ? 9.733 -18.862 5.210 1.00 84.31 214 ILE A CA 1
ATOM 1678 C C . ILE A 1 214 ? 9.184 -20.155 5.827 1.00 84.31 214 ILE A C 1
ATOM 1680 O O . ILE A 1 214 ? 9.492 -21.241 5.336 1.00 84.31 214 ILE A O 1
ATOM 1684 N N . ASN A 1 215 ? 8.393 -20.050 6.898 1.00 84.62 215 ASN A N 1
ATOM 1685 C CA . ASN A 1 215 ? 8.000 -21.192 7.724 1.00 84.62 215 ASN A CA 1
ATOM 1686 C C . ASN A 1 215 ? 6.522 -21.581 7.560 1.00 84.62 215 ASN A C 1
ATOM 1688 O O . ASN A 1 215 ? 6.217 -22.774 7.574 1.00 84.62 215 ASN A O 1
ATOM 1692 N N . GLU A 1 216 ? 5.602 -20.619 7.403 1.00 80.56 216 GLU A N 1
ATOM 1693 C CA . GLU A 1 216 ? 4.160 -20.922 7.317 1.00 80.56 216 GLU A CA 1
ATOM 1694 C C . GLU A 1 216 ? 3.660 -21.190 5.891 1.00 80.56 216 GLU A C 1
ATOM 1696 O O . GLU A 1 216 ? 2.648 -21.866 5.713 1.00 80.56 216 GLU A O 1
ATOM 1701 N N . ASN A 1 217 ? 4.371 -20.707 4.869 1.00 83.88 217 ASN A N 1
ATOM 1702 C CA . ASN A 1 217 ? 4.011 -20.842 3.452 1.00 83.88 217 ASN A CA 1
ATOM 1703 C C . ASN A 1 217 ? 2.626 -20.263 3.077 1.00 83.88 217 ASN A C 1
ATOM 1705 O O . ASN A 1 217 ? 1.979 -20.744 2.140 1.00 83.88 217 ASN A O 1
ATOM 1709 N N . HIS A 1 218 ? 2.164 -19.228 3.784 1.00 85.50 218 HIS A N 1
ATOM 1710 C CA . HIS A 1 218 ? 0.921 -18.523 3.466 1.00 85.50 218 HIS A CA 1
ATOM 1711 C C . HIS A 1 218 ? 1.199 -17.308 2.583 1.00 85.50 218 HIS A C 1
ATOM 1713 O O . HIS A 1 218 ? 1.792 -16.324 3.013 1.00 85.50 218 HIS A O 1
ATOM 1719 N N . TYR A 1 219 ? 0.753 -17.378 1.332 1.00 91.50 219 TYR A N 1
ATOM 1720 C CA . TYR A 1 219 ? 1.084 -16.378 0.321 1.00 91.50 219 TYR A CA 1
ATOM 1721 C C . TYR A 1 219 ? -0.152 -15.727 -0.278 1.00 91.50 219 TYR A C 1
ATOM 1723 O O . TYR A 1 219 ? -1.130 -16.407 -0.604 1.00 91.50 219 TYR A O 1
ATOM 1731 N N . PHE A 1 220 ? -0.060 -14.428 -0.509 1.00 94.06 220 PHE A N 1
ATOM 1732 C CA . PHE A 1 220 ? -0.929 -13.721 -1.426 1.00 94.06 220 PHE A CA 1
ATOM 1733 C C . PHE A 1 220 ? -0.217 -13.603 -2.774 1.00 94.06 220 PHE A C 1
ATOM 1735 O O . PHE A 1 220 ? 0.983 -13.324 -2.848 1.00 94.06 220 PHE A O 1
ATOM 1742 N N . LYS A 1 221 ? -0.946 -13.875 -3.854 1.00 95.06 221 LYS A N 1
ATOM 1743 C CA . LYS A 1 221 ? -0.428 -13.830 -5.223 1.00 95.06 221 LYS A CA 1
ATOM 1744 C C . LYS A 1 221 ? -1.456 -13.173 -6.117 1.00 95.06 221 LYS A C 1
ATOM 1746 O O . LYS A 1 221 ? -2.631 -13.539 -6.052 1.00 95.06 221 LYS A O 1
ATOM 1751 N N . SER A 1 222 ? -1.019 -12.298 -7.011 1.00 95.62 222 SER A N 1
ATOM 1752 C CA . SER A 1 222 ? -1.880 -11.802 -8.079 1.00 95.62 222 SER A CA 1
ATOM 1753 C C . SER A 1 222 ? -1.144 -11.667 -9.403 1.00 95.62 222 SER A C 1
ATOM 1755 O O . SER A 1 222 ? 0.080 -11.530 -9.458 1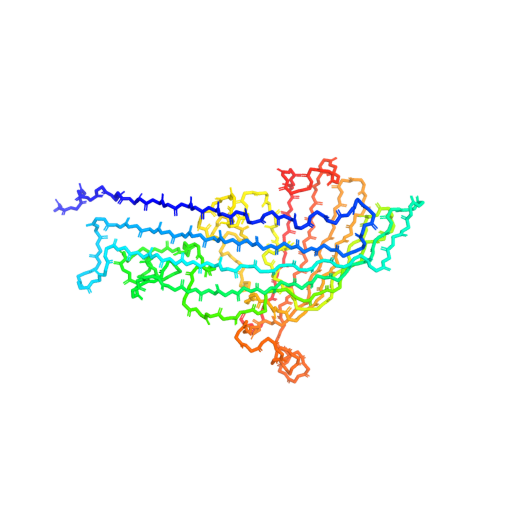.00 95.62 222 SER A O 1
ATOM 1757 N N . VAL A 1 223 ? -1.921 -11.749 -10.480 1.00 96.94 223 VAL A N 1
ATOM 1758 C CA . VAL A 1 223 ? -1.507 -11.392 -11.833 1.00 96.94 223 VAL A CA 1
ATOM 1759 C C . VAL A 1 223 ? -2.610 -10.548 -12.449 1.00 96.94 223 VAL A C 1
ATOM 1761 O O . VAL A 1 223 ? -3.768 -10.960 -12.508 1.00 96.94 223 VAL A O 1
ATOM 1764 N N . GLU A 1 224 ? -2.227 -9.379 -12.927 1.00 95.81 224 GLU A N 1
ATOM 1765 C CA . GLU A 1 224 ? -3.063 -8.414 -13.613 1.00 95.81 224 GLU A CA 1
ATOM 1766 C C . GLU A 1 224 ? -2.531 -8.209 -15.031 1.00 95.81 224 GLU A C 1
ATOM 1768 O O . GLU A 1 224 ? -1.322 -8.117 -15.257 1.00 95.81 224 GLU A O 1
ATOM 1773 N N . ILE A 1 225 ? -3.441 -8.156 -15.998 1.00 96.75 225 ILE A N 1
ATOM 1774 C CA . ILE A 1 225 ? -3.147 -7.784 -17.380 1.00 96.75 225 ILE A CA 1
ATOM 1775 C C . ILE A 1 225 ? -4.082 -6.647 -17.735 1.00 96.75 225 ILE A C 1
ATOM 1777 O O . ILE A 1 225 ? -5.299 -6.786 -17.596 1.00 96.75 225 ILE A O 1
ATOM 1781 N N . GLY A 1 226 ? -3.529 -5.547 -18.230 1.00 95.94 226 GLY A N 1
ATOM 1782 C CA . GLY A 1 226 ? -4.324 -4.380 -18.557 1.00 95.94 226 GLY A CA 1
ATOM 1783 C C . GLY A 1 226 ? -3.910 -3.683 -19.835 1.00 95.94 226 GLY A C 1
ATOM 1784 O O . GLY A 1 226 ? -2.835 -3.899 -20.398 1.00 95.94 226 GLY A O 1
ATOM 1785 N N . TRP A 1 227 ? -4.828 -2.847 -20.296 1.00 96.38 227 TRP A N 1
ATOM 1786 C CA . TRP A 1 227 ? -4.684 -1.954 -21.423 1.00 96.38 227 TRP A CA 1
ATOM 1787 C C . TRP A 1 227 ? -4.758 -0.505 -20.945 1.00 96.38 227 TRP A C 1
ATOM 1789 O O . TRP A 1 227 ? -5.627 -0.158 -20.142 1.00 96.38 227 TRP A O 1
ATOM 1799 N N . ILE A 1 228 ? -3.875 0.336 -21.477 1.00 95.94 228 ILE A N 1
ATOM 1800 C CA . ILE A 1 228 ? -3.806 1.779 -21.244 1.00 95.94 228 ILE A CA 1
ATOM 1801 C C . ILE A 1 228 ? -3.609 2.516 -22.579 1.00 95.94 228 ILE A C 1
ATOM 1803 O O . ILE A 1 228 ? -2.915 2.009 -23.467 1.00 95.94 228 ILE A O 1
ATOM 1807 N N . PRO A 1 229 ? -4.145 3.737 -22.746 1.00 95.25 229 PRO A N 1
ATOM 1808 C CA . PRO A 1 229 ? -3.847 4.568 -23.912 1.00 95.25 229 PRO A CA 1
ATOM 1809 C C . PRO A 1 229 ? -2.370 4.976 -23.996 1.00 95.25 229 PRO A C 1
ATOM 1811 O O . PRO A 1 229 ? -1.818 5.039 -25.093 1.00 95.25 229 PRO A O 1
ATOM 1814 N N . SER A 1 230 ? -1.739 5.244 -22.850 1.00 93.06 230 SER A N 1
ATOM 1815 C CA . SER A 1 230 ? -0.309 5.537 -22.721 1.00 93.06 230 SER A CA 1
ATOM 1816 C C . SER A 1 230 ? 0.144 5.442 -21.254 1.00 93.06 230 SER A C 1
ATOM 1818 O O . SER A 1 230 ? -0.694 5.395 -20.346 1.00 93.06 230 SER A O 1
ATOM 1820 N N . LYS A 1 231 ? 1.463 5.429 -21.006 1.00 88.88 231 LYS A N 1
ATOM 1821 C CA . LYS A 1 231 ? 2.045 5.342 -19.650 1.00 88.88 231 LYS A CA 1
ATOM 1822 C C . LYS A 1 231 ? 1.633 6.516 -18.754 1.00 88.88 231 LYS A C 1
ATOM 1824 O O . LYS A 1 231 ? 1.396 6.332 -17.564 1.00 88.88 231 LYS A O 1
ATOM 1829 N N . GLU A 1 232 ? 1.484 7.709 -19.323 1.00 88.94 232 GLU A N 1
ATOM 1830 C CA . GLU A 1 232 ? 1.188 8.950 -18.591 1.00 88.94 232 GLU A CA 1
ATOM 1831 C C . GLU A 1 232 ? -0.222 8.962 -17.985 1.00 88.94 232 GLU A C 1
ATOM 1833 O O . GLU A 1 232 ? -0.482 9.690 -17.028 1.00 88.94 232 GLU A O 1
ATOM 1838 N N . VAL A 1 233 ? -1.137 8.154 -18.531 1.00 89.50 233 VAL A N 1
ATOM 1839 C CA . VAL A 1 233 ? -2.540 8.081 -18.097 1.00 89.50 233 VAL A CA 1
ATOM 1840 C C . VAL A 1 233 ? -2.889 6.759 -17.411 1.00 89.50 233 VAL A C 1
ATOM 1842 O O . VAL A 1 233 ? -4.068 6.493 -17.180 1.00 89.50 233 VAL A O 1
ATOM 1845 N N . PHE A 1 234 ? -1.886 5.955 -17.037 1.00 88.62 234 PHE A N 1
ATOM 1846 C CA . PHE A 1 234 ? -2.050 4.611 -16.466 1.00 88.62 234 PHE A CA 1
ATOM 1847 C C . PHE A 1 234 ? -3.120 4.543 -15.361 1.00 88.62 234 PHE A C 1
ATOM 1849 O O . PHE A 1 234 ? -4.061 3.755 -15.437 1.00 88.62 234 PHE A O 1
ATOM 1856 N N . TYR A 1 235 ? -3.024 5.415 -14.353 1.00 84.19 235 TYR A N 1
ATOM 1857 C CA . TYR A 1 235 ? -3.910 5.375 -13.181 1.00 84.19 235 TYR A CA 1
ATOM 1858 C C . TYR A 1 235 ? -5.299 5.982 -13.421 1.00 84.19 235 TYR A C 1
ATOM 1860 O O . TYR A 1 235 ? -6.180 5.844 -12.578 1.00 84.19 235 TYR A O 1
ATOM 1868 N N . VAL A 1 236 ? -5.521 6.681 -14.536 1.00 87.44 236 VAL A N 1
ATOM 1869 C CA . VAL A 1 236 ? -6.796 7.369 -14.818 1.00 87.44 236 VAL A CA 1
ATOM 1870 C C . VAL A 1 236 ? -7.583 6.723 -15.954 1.00 87.44 236 VAL A C 1
ATOM 1872 O O . VAL A 1 236 ? -8.806 6.840 -15.984 1.00 87.44 236 VAL A O 1
ATOM 1875 N N . GLN A 1 237 ? -6.904 6.062 -16.892 1.00 90.94 237 GLN A N 1
ATOM 1876 C CA . GLN A 1 237 ? -7.502 5.427 -18.062 1.00 90.94 237 GLN A CA 1
ATOM 1877 C C . GLN A 1 237 ? -6.881 4.046 -18.257 1.00 90.94 237 GLN A C 1
ATOM 1879 O O . GLN A 1 237 ? -5.872 3.898 -18.943 1.00 90.94 237 GLN A O 1
ATOM 1884 N N . ASN A 1 238 ? -7.504 3.031 -17.662 1.00 91.50 238 ASN A N 1
ATOM 1885 C CA . ASN A 1 238 ? -7.117 1.643 -17.856 1.00 91.50 238 ASN A CA 1
ATOM 1886 C C . ASN A 1 238 ? -8.339 0.720 -17.920 1.00 91.50 238 ASN A C 1
ATOM 1888 O O . ASN A 1 238 ? -9.423 1.048 -17.436 1.00 91.50 238 ASN A O 1
ATOM 1892 N N . VAL A 1 239 ? -8.147 -0.431 -18.557 1.00 93.56 239 VAL A N 1
ATOM 1893 C CA . VAL A 1 239 ? -9.048 -1.584 -18.488 1.00 93.56 239 VAL A CA 1
ATOM 1894 C C . VAL A 1 239 ? -8.179 -2.790 -18.205 1.00 93.56 239 VAL A C 1
ATOM 1896 O O . VAL A 1 239 ? -7.241 -3.039 -18.959 1.00 93.56 239 VAL A O 1
ATOM 1899 N N . HIS A 1 240 ? -8.480 -3.553 -17.163 1.00 93.62 240 HIS A N 1
ATOM 1900 C CA . HIS A 1 240 ? -7.645 -4.682 -16.786 1.00 93.62 240 HIS A CA 1
ATOM 1901 C C . HIS A 1 240 ? -8.459 -5.875 -16.289 1.00 93.62 240 HIS A C 1
ATOM 1903 O O . HIS A 1 240 ? -9.647 -5.782 -15.979 1.00 93.62 240 HIS A O 1
ATOM 1909 N N . LEU A 1 241 ? -7.792 -7.022 -16.265 1.00 94.31 241 LEU A N 1
ATOM 1910 C CA . LEU A 1 241 ? -8.262 -8.269 -15.693 1.00 94.31 241 LEU A CA 1
ATOM 1911 C C . LEU A 1 241 ? -7.245 -8.707 -14.648 1.00 94.31 241 LEU A C 1
ATOM 1913 O O . LEU A 1 241 ? -6.061 -8.824 -14.963 1.00 94.31 241 LEU A O 1
ATOM 1917 N N . ILE A 1 242 ? -7.719 -9.009 -13.444 1.00 93.69 242 ILE A N 1
ATOM 1918 C CA . ILE A 1 242 ? -6.892 -9.517 -12.355 1.00 93.69 242 ILE A CA 1
ATOM 1919 C C . ILE A 1 242 ? -7.362 -10.898 -11.901 1.00 93.69 242 ILE A C 1
ATOM 1921 O O . ILE A 1 242 ? -8.557 -11.161 -11.757 1.00 93.69 242 ILE A O 1
ATOM 1925 N N . VAL A 1 243 ? -6.399 -11.782 -11.657 1.00 94.88 243 VAL A N 1
ATOM 1926 C CA . VAL A 1 243 ? -6.591 -13.064 -10.977 1.00 94.88 243 VAL A CA 1
ATOM 1927 C C . VAL A 1 243 ? -5.719 -13.059 -9.732 1.00 94.88 243 VAL A C 1
ATOM 1929 O O . VAL A 1 243 ? -4.542 -12.708 -9.796 1.00 94.88 243 VAL A O 1
ATOM 1932 N N . TRP A 1 244 ? -6.286 -13.461 -8.600 1.00 94.81 244 TRP A N 1
ATOM 1933 C CA . TRP A 1 244 ? -5.585 -13.496 -7.323 1.00 94.81 244 TRP A CA 1
ATOM 1934 C C . TRP A 1 244 ? -5.867 -14.797 -6.572 1.00 94.81 244 TRP A C 1
ATOM 1936 O O . TRP A 1 244 ? -6.855 -15.490 -6.826 1.00 94.81 244 TRP A O 1
ATOM 1946 N N . HIS A 1 245 ? -4.971 -15.132 -5.652 1.00 94.44 245 HIS A N 1
ATOM 1947 C CA . HIS A 1 245 ? -5.107 -16.250 -4.732 1.00 94.44 245 HIS A CA 1
ATOM 1948 C C . HIS A 1 245 ? -4.485 -15.874 -3.387 1.00 94.44 245 HIS A C 1
ATOM 1950 O O . HIS A 1 245 ? -3.336 -15.431 -3.349 1.00 94.44 245 HIS A O 1
ATOM 1956 N N . SER A 1 246 ? -5.217 -16.104 -2.296 1.00 92.12 246 SER A N 1
ATOM 1957 C CA . SER A 1 246 ? -4.722 -15.941 -0.927 1.00 92.12 246 SER A CA 1
ATOM 1958 C C . SER A 1 246 ? -4.871 -17.243 -0.148 1.00 92.12 246 SER A C 1
ATOM 1960 O O . SER A 1 246 ? -5.885 -17.928 -0.274 1.00 92.12 246 SER A O 1
ATOM 1962 N N . TYR A 1 247 ? -3.860 -17.579 0.655 1.00 84.06 247 TYR A N 1
ATOM 1963 C CA . TYR A 1 247 ? -3.925 -18.668 1.639 1.00 84.06 247 TYR A CA 1
ATOM 1964 C C . TYR A 1 247 ? -4.424 -18.205 3.024 1.00 84.06 247 TYR A C 1
ATOM 1966 O O . TYR A 1 247 ? -4.504 -19.029 3.936 1.00 84.06 247 TYR A O 1
ATOM 1974 N N . GLY A 1 248 ? -4.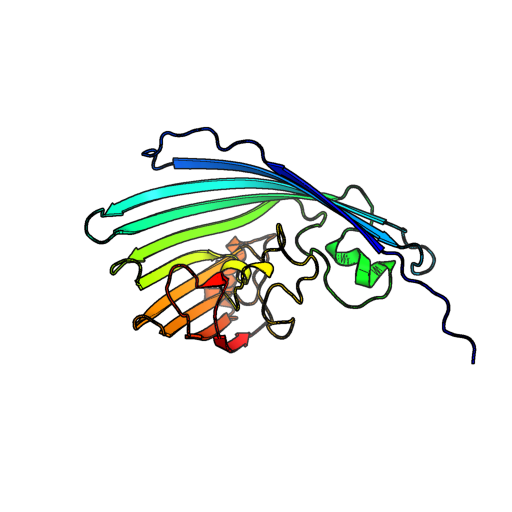740 -16.913 3.179 1.00 62.72 248 GLY A N 1
ATOM 1975 C CA . GLY A 1 248 ? -5.274 -16.286 4.393 1.00 62.72 248 GLY A CA 1
ATOM 1976 C C . GLY A 1 248 ? -6.430 -15.356 4.070 1.00 62.72 248 GLY A C 1
ATOM 1977 O O . GLY A 1 248 ? -6.286 -14.591 3.087 1.00 62.72 248 GLY A O 1
#

Sequence (248 aa):
MKYMKSLFCYLLFIFTVNAEELKTTENDPLKFSGNYFFYGGASADVIEGKDQGAFSGIARMTVNWVGYRDESDQDTGQLQLRLDHKHSYTDATPKDFMMSNVGGFGLIQPAFSYIGFRLTNLYWRKEFNAQDTELMVGFLDSTDYIDTYALGNPWSGFSNVQFSTGAGAIAIPDESTLGVTVKHMMSANFYTLASFSDAKADSTEPFTGIDNIINENHYFKSVEIGWIPSKEVFYVQNVHLIVWHSYG

Secondary structure (DSSP, 8-state):
---------EEEEEEEEEE------TT-SEEEEEEEEEEEEEES---TTS-SEEEEEEEEEEEEEEEEE-TTT--EEEEEEEEEEEEESSSS-HHHHIIIII---S-BSTT-SS-EEEEEEEEEEEEETTTTEEEEEEEE-GGGTSS--GGG-TTTS-SBGGGTSGGG-S-PPPSSEEEEEEEEESSSSEEEEEEEEETT--TTSTTHHHHIIIII--EEEEEEEEE-S-GGGTTTS-EEEEEEEE--

Organism: NCBI:txid80852

Radius of gyration: 19.88 Å; chains: 1; bounding box: 67×43×49 Å

pLDDT: mean 85.51, std 14.86, range [33.75, 97.69]